Protein AF-A0A945QWE1-F1 (afdb_monomer_lite)

Foldseek 3Di:
DLVVLVVVLVLLFLAFPLQLQQAAQCPPDPDPALSGFEEEEEEAPLQVPQLVVQLVVRDDPRYHYDYDHQPDDPPDLVSLVSSLVVLLVSLLVVLVVPGQEYEYEDPCSLCSVHLVVNVVSQVVSCVVSVHHYHYLLVLLLLVCVLQVWAEEEEEDEADPVCVVVVQVSCVVSPYHYQYYHYQHDDSNCQLVRDQVSVLVSLVVSCVVRVVGQEYEYEDSRHDCSVNQPVSCVPNLHHYHYSSSSVRDWRWQDNDSDDDSKTKTDRPQDQQVLLQVQLVVLVQHWDKFCPVVVVSCVVSVHRMIIMDGDDPPDDSVNSVSSSVSSSVSSNVRD

Radius of gyration: 19.71 Å; chains: 1; bounding box: 55×47×46 Å

pLDDT: mean 75.75, std 16.79, range [28.91, 98.44]

Sequence (333 aa):
MYRALAETLLQGLLLCRLWANIPGEKQGSNIMYGHRARIGYTSPPSATEVFPYEFYKMVPDGVTLVVNTLPLVDRTGDEVDRAYDVSLNVAHAMARAGVDLFVFGGLPINASRGFGNAGEMAAETEREIGVPVITSLSAQQDAFAAVGAKKSNVIQPYDQTHIPRFEGYVRELGAEPAGCACVNATFIELGKVDEEQILALGRGLCEQYPDADTLYIPCPHFATAGVIEPIEKEFGITVITALQAIDGVRLVGTPAQRKGIVSFLVDAIHPHDLGTILDGEGVAIRAGHHCAQPVMAHYGVAATARASFSIYNTRDDVDRLVAAIRAAQEIFA

Structure (mmCIF, N/CA/C/O backbone):
data_AF-A0A945QWE1-F1
#
_entry.id   AF-A0A945QWE1-F1
#
loop_
_atom_site.group_PDB
_atom_site.id
_atom_site.type_symbol
_atom_site.label_atom_id
_atom_site.label_alt_id
_atom_site.label_comp_id
_atom_site.label_asym_id
_atom_site.label_entity_id
_atom_site.label_seq_id
_atom_site.pdbx_PDB_ins_code
_atom_site.Cartn_x
_atom_site.Cartn_y
_atom_site.Cartn_z
_atom_site.occupancy
_atom_site.B_iso_or_equiv
_atom_site.auth_seq_id
_atom_site.auth_comp_id
_atom_site.auth_asym_id
_atom_site.auth_atom_id
_atom_site.pdbx_PDB_model_num
ATOM 1 N N . MET A 1 1 ? -14.185 -12.635 16.029 1.00 28.91 1 MET A N 1
ATOM 2 C CA . MET A 1 1 ? -14.528 -13.641 15.001 1.00 28.91 1 MET A CA 1
ATOM 3 C C . MET A 1 1 ? -15.039 -12.982 13.719 1.00 28.91 1 MET A C 1
ATOM 5 O O . MET A 1 1 ? -14.313 -13.006 12.748 1.00 28.91 1 MET A O 1
ATOM 9 N N . TYR A 1 2 ? -16.180 -12.283 13.717 1.00 29.02 2 TYR A N 1
ATOM 10 C CA . TYR A 1 2 ? -16.690 -11.518 12.555 1.00 29.02 2 TYR A CA 1
ATOM 11 C C . TYR A 1 2 ? -15.765 -10.452 11.983 1.00 29.02 2 TYR A C 1
ATOM 13 O O . TYR A 1 2 ? -15.671 -10.282 10.773 1.00 29.02 2 TYR A O 1
ATOM 21 N N . ARG A 1 3 ? -15.128 -9.719 12.900 1.00 37.19 3 ARG A N 1
ATOM 22 C CA . ARG A 1 3 ? -14.143 -8.689 12.605 1.00 37.19 3 ARG A CA 1
ATOM 23 C C . ARG A 1 3 ? -12.927 -9.332 11.938 1.00 37.19 3 ARG A C 1
ATOM 25 O O . ARG A 1 3 ? -12.696 -9.058 10.779 1.00 37.19 3 ARG A O 1
ATOM 32 N N . ALA A 1 4 ? -12.358 -10.349 12.591 1.00 32.22 4 ALA A N 1
ATOM 33 C CA . ALA A 1 4 ? -11.260 -11.161 12.073 1.00 32.22 4 ALA A CA 1
ATOM 34 C C . ALA A 1 4 ? -11.532 -11.802 10.697 1.00 32.22 4 ALA A C 1
ATOM 36 O O . ALA A 1 4 ? -10.632 -11.832 9.877 1.00 32.22 4 ALA A O 1
ATOM 37 N N . LEU A 1 5 ? -12.748 -12.288 10.407 1.00 29.59 5 LEU A N 1
ATOM 38 C CA . LEU A 1 5 ? -13.090 -12.860 9.093 1.00 29.59 5 LEU A CA 1
ATOM 39 C C . LEU A 1 5 ? -13.247 -11.790 8.008 1.00 29.59 5 LEU A C 1
ATOM 41 O O . LEU A 1 5 ? -12.787 -11.989 6.892 1.00 29.59 5 LEU A O 1
ATOM 45 N N . ALA A 1 6 ? -13.846 -10.643 8.335 1.00 32.94 6 ALA A N 1
ATOM 46 C CA . ALA A 1 6 ? -13.905 -9.500 7.429 1.00 32.94 6 ALA A CA 1
ATOM 47 C C . ALA A 1 6 ? -12.530 -8.833 7.248 1.00 32.94 6 ALA A C 1
ATOM 49 O O . ALA A 1 6 ? -12.269 -8.332 6.169 1.00 32.94 6 ALA A O 1
ATOM 50 N N . GLU A 1 7 ? -11.666 -8.854 8.266 1.00 39.59 7 GLU A N 1
ATOM 51 C CA . GLU A 1 7 ? -10.274 -8.377 8.261 1.00 39.59 7 GLU A CA 1
ATOM 52 C C . GLU A 1 7 ? -9.364 -9.340 7.483 1.00 39.59 7 GLU A C 1
ATOM 54 O O . GLU A 1 7 ? -8.567 -8.889 6.675 1.00 39.59 7 GLU A O 1
ATOM 59 N N . THR A 1 8 ? -9.564 -10.658 7.607 1.00 35.12 8 THR A N 1
ATOM 60 C CA . THR A 1 8 ? -8.895 -11.686 6.782 1.00 35.12 8 THR A CA 1
ATOM 61 C C . THR A 1 8 ? -9.371 -11.602 5.333 1.00 35.12 8 THR A C 1
ATOM 63 O O . THR A 1 8 ? -8.573 -11.719 4.413 1.00 35.12 8 THR A O 1
ATOM 66 N N . LEU A 1 9 ? -10.663 -11.335 5.107 1.00 35.81 9 LEU A N 1
ATOM 67 C CA . LEU A 1 9 ? -11.176 -11.002 3.784 1.00 35.81 9 LEU A CA 1
ATOM 68 C C . LEU A 1 9 ? -10.663 -9.633 3.326 1.00 35.81 9 LEU A C 1
ATOM 70 O O . LEU A 1 9 ? -10.506 -9.450 2.144 1.00 35.81 9 LEU A O 1
ATOM 74 N N . LEU A 1 10 ? -10.384 -8.661 4.193 1.00 39.41 10 LEU A N 1
ATOM 75 C CA . LEU A 1 10 ? -9.773 -7.390 3.788 1.00 39.41 10 LEU A CA 1
ATOM 76 C C . LEU A 1 10 ? -8.328 -7.609 3.340 1.00 39.41 10 LEU A C 1
ATOM 78 O O . LEU A 1 10 ? -7.963 -7.101 2.293 1.00 39.41 10 LEU A O 1
ATOM 82 N N . GLN A 1 11 ? -7.565 -8.402 4.094 1.00 37.47 11 GLN A N 1
ATOM 83 C CA . GLN A 1 11 ? -6.209 -8.846 3.766 1.00 37.47 11 GLN A CA 1
ATOM 84 C C . GLN A 1 11 ? -6.165 -9.749 2.526 1.00 37.47 11 GLN A C 1
ATOM 86 O O . GLN A 1 11 ? -5.144 -9.770 1.864 1.00 37.47 11 GLN A O 1
ATOM 91 N N . GLY A 1 12 ? -7.238 -10.509 2.254 1.00 33.81 12 GLY A N 1
ATOM 92 C CA . GLY A 1 12 ? -7.395 -11.439 1.124 1.00 33.81 12 GLY A CA 1
ATOM 93 C C . GLY A 1 12 ? -8.070 -10.837 -0.121 1.00 33.81 12 GLY A C 1
ATOM 94 O O . GLY A 1 12 ? -7.826 -11.273 -1.246 1.00 33.81 12 GLY A O 1
ATOM 95 N N . LEU A 1 13 ? -8.917 -9.825 0.092 1.00 36.66 13 LEU A N 1
ATOM 96 C CA . LEU A 1 13 ? -9.248 -8.764 -0.856 1.00 36.66 13 LEU A CA 1
ATOM 97 C C . LEU A 1 13 ? -8.042 -7.826 -0.822 1.00 36.66 13 LEU A C 1
ATOM 99 O O . LEU A 1 13 ? -6.989 -8.393 -0.840 1.00 36.66 13 LEU A O 1
ATOM 103 N N . LEU A 1 14 ? -8.048 -6.492 -0.839 1.00 35.75 14 LEU A N 1
ATOM 104 C CA . LEU A 1 14 ? -6.824 -5.677 -1.064 1.00 35.75 14 LEU A CA 1
ATOM 105 C C . LEU A 1 14 ? -5.754 -6.345 -1.989 1.00 35.75 14 LEU A C 1
ATOM 107 O O . LEU A 1 14 ? -4.603 -6.085 -1.800 1.00 35.75 14 LEU A O 1
ATOM 111 N N . LEU A 1 15 ? -6.093 -7.219 -2.956 1.00 43.28 15 LEU A N 1
ATOM 112 C CA . LEU A 1 15 ? -5.195 -8.146 -3.683 1.00 43.28 15 LEU A CA 1
ATOM 113 C C . LEU A 1 15 ? -5.716 -8.386 -5.115 1.00 43.28 15 LEU A C 1
ATOM 115 O O . LEU A 1 15 ? -5.699 -9.505 -5.601 1.00 43.28 15 LEU A O 1
ATOM 119 N N . CYS A 1 16 ? -6.290 -7.416 -5.835 1.00 39.12 16 CYS A N 1
ATOM 120 C CA . CYS A 1 16 ? -6.919 -7.705 -7.150 1.00 39.12 16 CYS A CA 1
ATOM 121 C C . CYS A 1 16 ? -6.567 -6.835 -8.363 1.00 39.12 16 CYS A C 1
ATOM 123 O O . CYS A 1 16 ? -6.589 -7.369 -9.461 1.00 39.12 16 CYS A O 1
ATOM 125 N N . ARG A 1 17 ? -6.171 -5.570 -8.238 1.00 33.50 17 ARG A N 1
ATOM 126 C CA . ARG A 1 17 ? -5.725 -4.707 -9.341 1.00 33.50 17 ARG A CA 1
ATOM 127 C C . ARG A 1 17 ? -4.459 -5.250 -9.971 1.00 33.50 17 ARG A C 1
ATOM 129 O O . ARG A 1 17 ? -4.335 -5.249 -11.185 1.00 33.50 17 ARG A O 1
ATOM 136 N N . LEU A 1 18 ? -3.546 -5.760 -9.146 1.00 37.31 18 LEU A N 1
ATOM 137 C CA . LEU A 1 18 ? -2.320 -6.378 -9.644 1.00 37.31 18 LEU A CA 1
ATOM 138 C C . LEU A 1 18 ? -2.566 -7.764 -10.226 1.00 37.31 18 LEU A C 1
ATOM 140 O O . LEU A 1 18 ? -1.792 -8.202 -11.058 1.00 37.31 18 LEU A O 1
ATOM 144 N N . TRP A 1 19 ? -3.638 -8.438 -9.809 1.00 36.97 19 TRP A N 1
ATOM 145 C CA . TRP A 1 19 ? -3.857 -9.860 -10.071 1.00 36.97 19 TRP A CA 1
ATOM 146 C C . TRP A 1 19 ? -4.792 -10.124 -11.249 1.00 36.97 19 TRP A C 1
ATOM 148 O O . TRP A 1 19 ? -4.714 -11.194 -11.836 1.00 36.97 19 TRP A O 1
ATOM 158 N N . ALA A 1 20 ? -5.624 -9.151 -11.639 1.00 35.34 20 ALA A N 1
ATOM 159 C CA . ALA A 1 20 ? -6.475 -9.250 -12.827 1.00 35.34 20 ALA A CA 1
ATOM 160 C C . ALA A 1 20 ? -5.677 -9.275 -14.147 1.00 35.34 20 ALA A C 1
ATOM 162 O O . ALA A 1 20 ? -6.181 -9.764 -15.148 1.00 35.34 20 ALA A O 1
ATOM 163 N N . ASN A 1 21 ? -4.435 -8.774 -14.143 1.00 35.88 21 ASN A N 1
ATOM 164 C CA . ASN A 1 21 ? -3.571 -8.717 -15.327 1.00 35.88 21 ASN A CA 1
ATOM 165 C C . ASN A 1 21 ? -2.408 -9.726 -15.293 1.00 35.88 21 ASN A C 1
ATOM 167 O O . ASN A 1 21 ? -1.573 -9.730 -16.198 1.00 35.88 21 ASN A O 1
ATOM 171 N N . ILE A 1 22 ? -2.321 -10.558 -14.249 1.00 39.88 22 ILE A N 1
ATOM 172 C CA . ILE A 1 22 ? -1.321 -11.624 -14.167 1.00 39.88 22 ILE A CA 1
ATOM 173 C C . ILE A 1 22 ? -1.976 -12.881 -14.742 1.00 39.88 22 ILE A C 1
ATOM 175 O O . ILE A 1 22 ? -3.017 -13.288 -14.227 1.00 39.88 22 ILE A O 1
ATOM 179 N N . PRO A 1 23 ? -1.416 -13.498 -15.799 1.00 38.78 23 PRO A N 1
ATOM 180 C CA . PRO A 1 23 ? -1.966 -14.737 -16.330 1.00 38.78 23 PRO A CA 1
ATOM 181 C C . PRO A 1 23 ? -2.053 -15.758 -15.193 1.00 38.78 23 PRO A C 1
ATOM 183 O O . PRO A 1 23 ? -1.080 -15.931 -14.456 1.00 38.78 23 PRO A O 1
ATOM 186 N N . GLY A 1 24 ? -3.229 -16.379 -15.040 1.00 44.28 24 GLY A N 1
ATOM 187 C CA . GLY A 1 24 ? -3.508 -17.384 -14.013 1.00 44.28 24 GLY A CA 1
ATOM 188 C C . GLY A 1 24 ? -2.457 -18.497 -13.963 1.00 44.28 24 GLY A C 1
ATOM 189 O O . GLY A 1 24 ? -1.576 -18.584 -14.820 1.00 44.28 24 GLY A O 1
ATOM 190 N N . GLU A 1 25 ? -2.545 -19.335 -12.925 1.00 46.28 25 GLU A N 1
ATOM 191 C CA . GLU A 1 25 ? -1.576 -20.387 -12.586 1.00 46.28 25 GLU A CA 1
ATOM 192 C C . GLU A 1 25 ? -0.910 -20.989 -13.839 1.00 46.28 25 GLU A C 1
ATOM 194 O O . GLU A 1 25 ? -1.601 -21.496 -14.725 1.00 46.28 25 GLU A O 1
ATOM 199 N N . LYS A 1 26 ? 0.426 -20.883 -13.957 1.00 54.38 26 LYS A N 1
ATOM 200 C CA . LYS A 1 26 ? 1.171 -21.260 -15.178 1.00 54.38 26 LYS A CA 1
ATOM 201 C C . LYS A 1 26 ? 1.097 -22.783 -15.408 1.00 54.38 26 LYS A C 1
ATOM 203 O O . LYS A 1 26 ? 2.042 -23.514 -15.088 1.00 54.38 26 LYS A O 1
ATOM 208 N N . GLN A 1 27 ? -0.030 -23.270 -15.945 1.00 43.12 27 GLN A N 1
ATOM 209 C CA . GLN A 1 27 ? -0.341 -24.692 -16.119 1.00 43.12 27 GLN A CA 1
ATOM 210 C C . GLN A 1 27 ? 0.702 -25.386 -17.004 1.00 43.12 27 GLN A C 1
ATOM 212 O O . GLN A 1 27 ? 1.083 -24.898 -18.067 1.00 43.12 27 GLN A O 1
ATOM 217 N N . GLY A 1 28 ? 1.154 -26.563 -16.562 1.00 49.69 28 GLY A N 1
ATOM 218 C CA . GLY A 1 28 ? 2.069 -27.427 -17.316 1.00 49.69 28 GLY A CA 1
ATOM 219 C C . GLY A 1 28 ? 3.561 -27.129 -17.143 1.00 49.69 28 GLY A C 1
ATOM 220 O O . GLY A 1 28 ? 4.384 -27.756 -17.807 1.00 49.69 28 GLY A O 1
ATOM 221 N N . SER A 1 29 ? 3.937 -26.213 -16.249 1.00 51.16 29 SER A N 1
ATOM 222 C CA . SER A 1 29 ? 5.334 -25.847 -16.023 1.00 51.16 29 SER A CA 1
ATOM 223 C C . SER A 1 29 ? 5.839 -26.386 -14.677 1.00 51.16 29 SER A C 1
ATOM 225 O O . SER A 1 29 ? 5.203 -26.221 -13.643 1.00 51.16 29 SER A O 1
ATOM 227 N N . ASN A 1 30 ? 6.997 -27.054 -14.670 1.00 58.47 30 ASN A N 1
ATOM 228 C CA . ASN A 1 30 ? 7.672 -27.548 -13.458 1.00 58.47 30 ASN A CA 1
ATOM 229 C C . ASN A 1 30 ? 8.333 -26.375 -12.685 1.00 58.47 30 ASN A C 1
ATOM 231 O O . ASN A 1 30 ? 9.506 -26.441 -12.311 1.00 58.47 30 ASN A O 1
ATOM 235 N N . ILE A 1 31 ? 7.631 -25.240 -12.570 1.00 62.81 31 ILE A N 1
ATOM 236 C CA . ILE A 1 31 ? 8.132 -23.974 -12.026 1.00 62.81 31 ILE A CA 1
ATOM 237 C C . ILE A 1 31 ? 7.936 -23.979 -10.511 1.00 62.81 31 ILE A C 1
ATOM 239 O O . ILE A 1 31 ? 6.824 -23.875 -10.009 1.00 62.81 31 ILE A O 1
ATOM 243 N N . MET A 1 32 ? 9.048 -24.073 -9.783 1.00 66.56 32 MET A N 1
ATOM 244 C CA . MET A 1 32 ? 9.060 -24.093 -8.317 1.00 66.56 32 MET A CA 1
ATOM 245 C C . MET A 1 32 ? 8.725 -22.725 -7.688 1.00 66.56 32 MET A C 1
ATOM 247 O O . MET A 1 32 ? 8.087 -22.679 -6.643 1.00 66.56 32 MET A O 1
ATOM 251 N N . TYR A 1 33 ? 9.123 -21.612 -8.319 1.00 78.12 33 TYR A N 1
ATOM 252 C CA . TYR A 1 33 ? 8.955 -20.251 -7.785 1.00 78.12 33 TYR A CA 1
ATOM 253 C C . TYR A 1 33 ? 8.269 -19.330 -8.793 1.00 78.12 33 TYR A C 1
ATOM 255 O O . TYR A 1 33 ? 8.643 -19.306 -9.968 1.00 78.12 33 TYR A O 1
ATOM 263 N N . GLY A 1 34 ? 7.308 -18.531 -8.331 1.00 67.12 34 GLY A N 1
ATOM 264 C CA . GLY A 1 34 ? 6.561 -17.602 -9.179 1.00 67.12 34 GLY A CA 1
ATOM 265 C C . GLY A 1 34 ? 5.551 -18.299 -10.092 1.00 67.12 34 GLY A C 1
ATOM 266 O O . GLY A 1 34 ? 5.282 -17.803 -11.184 1.00 67.12 34 GLY A O 1
ATOM 267 N N . HIS A 1 35 ? 5.043 -19.467 -9.678 1.00 68.19 35 HIS A N 1
ATOM 268 C CA . HIS A 1 35 ? 4.036 -20.224 -10.430 1.00 68.19 35 HIS A CA 1
ATOM 269 C C . HIS A 1 35 ? 2.685 -19.494 -10.502 1.00 68.19 35 HIS A C 1
ATOM 271 O O . HIS A 1 35 ? 1.918 -19.730 -11.435 1.00 68.19 35 HIS A O 1
ATOM 277 N N . ARG A 1 36 ? 2.429 -18.588 -9.546 1.00 58.78 36 ARG A N 1
ATOM 278 C CA . ARG A 1 36 ? 1.269 -17.693 -9.518 1.00 58.78 36 ARG A CA 1
ATOM 279 C C . ARG A 1 36 ? 1.604 -16.305 -10.062 1.00 58.78 36 ARG A C 1
ATOM 281 O O . ARG A 1 36 ? 0.841 -15.777 -10.852 1.00 58.78 36 ARG A O 1
ATOM 288 N N . ALA A 1 37 ? 2.723 -15.713 -9.641 1.00 69.25 37 ALA A N 1
ATOM 289 C CA . ALA A 1 37 ? 3.144 -14.394 -10.113 1.00 69.25 37 ALA A CA 1
ATOM 290 C C . ALA A 1 37 ? 4.625 -14.118 -9.856 1.00 69.25 37 ALA A C 1
ATOM 292 O O . ALA A 1 37 ? 5.184 -14.536 -8.839 1.00 69.25 37 ALA A O 1
ATOM 293 N N . ARG A 1 38 ? 5.248 -13.336 -10.733 1.00 82.00 38 ARG A N 1
ATOM 294 C CA . ARG A 1 38 ? 6.596 -12.783 -10.585 1.00 82.00 38 ARG A CA 1
ATOM 295 C C . ARG A 1 38 ? 6.506 -11.263 -10.567 1.00 82.00 38 ARG A C 1
ATOM 297 O O . ARG A 1 38 ? 6.231 -10.651 -11.590 1.00 82.00 38 ARG A O 1
ATOM 304 N N . ILE A 1 39 ? 6.749 -10.657 -9.415 1.00 82.50 39 ILE A N 1
ATOM 305 C CA . ILE A 1 39 ? 6.628 -9.216 -9.198 1.00 82.50 39 ILE A CA 1
ATOM 306 C C . ILE A 1 39 ? 8.009 -8.575 -9.294 1.00 82.50 39 ILE A C 1
ATOM 308 O O . ILE A 1 39 ? 8.884 -8.861 -8.479 1.00 82.50 39 ILE A O 1
ATOM 312 N N . GLY A 1 40 ? 8.220 -7.722 -10.290 1.00 89.12 40 GLY A N 1
ATOM 313 C CA . GLY A 1 40 ? 9.411 -6.891 -10.406 1.00 89.12 40 GLY A CA 1
ATOM 314 C C . GLY A 1 40 ? 9.313 -5.667 -9.504 1.00 89.12 40 GLY A C 1
ATOM 315 O O . GLY A 1 40 ? 8.297 -4.980 -9.522 1.00 89.12 40 GLY A O 1
ATOM 316 N N . TYR A 1 41 ? 10.353 -5.376 -8.724 1.00 88.75 41 TYR A N 1
ATOM 317 C CA . TYR A 1 41 ? 10.372 -4.219 -7.825 1.00 88.75 41 TYR A CA 1
ATOM 318 C C . TYR A 1 41 ? 11.750 -3.554 -7.799 1.00 88.75 41 TYR A C 1
ATOM 320 O O . TYR A 1 41 ? 12.776 -4.222 -7.625 1.00 88.75 41 TYR A O 1
ATOM 328 N N . THR A 1 42 ? 11.792 -2.229 -7.931 1.00 90.19 42 THR A N 1
ATOM 329 C CA . THR A 1 42 ? 13.016 -1.448 -7.702 1.00 90.19 42 THR A CA 1
ATOM 330 C C . THR A 1 42 ? 13.062 -0.899 -6.285 1.00 90.19 42 THR A C 1
ATOM 332 O O . THR A 1 42 ? 12.113 -0.292 -5.804 1.00 90.19 42 THR A O 1
ATOM 335 N N . SER A 1 43 ? 14.186 -1.094 -5.599 1.00 85.69 43 SER A N 1
ATOM 336 C CA . SER A 1 43 ? 14.354 -0.701 -4.196 1.00 85.69 43 SER A CA 1
ATOM 337 C C . SER A 1 43 ? 15.743 -0.117 -3.957 1.00 85.69 43 SER A C 1
ATOM 339 O O . SER A 1 43 ? 16.687 -0.545 -4.603 1.00 85.69 43 SER A O 1
ATOM 341 N N . PRO A 1 44 ? 15.960 0.826 -3.037 1.00 81.75 44 PRO A N 1
ATOM 342 C CA . PRO A 1 44 ? 17.313 1.147 -2.587 1.00 81.75 44 PRO A CA 1
ATOM 343 C C . PRO A 1 44 ? 17.929 0.004 -1.737 1.00 81.75 44 PRO A C 1
ATOM 345 O O . PRO A 1 44 ? 17.201 -0.763 -1.103 1.00 81.75 44 PRO A O 1
ATOM 348 N N . PRO A 1 45 ? 19.268 -0.132 -1.667 1.00 77.62 45 PRO A N 1
ATOM 349 C CA . PRO A 1 45 ? 19.942 -1.182 -0.904 1.00 77.62 45 PRO A CA 1
ATOM 350 C C . PRO A 1 45 ? 19.534 -1.230 0.568 1.00 77.62 45 PRO A C 1
ATOM 352 O O . PRO A 1 45 ? 19.248 -2.306 1.082 1.00 77.62 45 PRO A O 1
ATOM 355 N N . SER A 1 46 ? 19.422 -0.067 1.217 1.00 68.75 46 SER A N 1
ATOM 356 C CA . SER A 1 46 ? 19.034 0.061 2.632 1.00 68.75 46 SER A CA 1
ATOM 357 C C . SER A 1 46 ? 17.617 -0.428 2.945 1.00 68.75 46 SER A C 1
ATOM 359 O O . SER A 1 46 ? 17.269 -0.620 4.103 1.00 68.75 46 SER A O 1
ATOM 361 N N . ALA A 1 47 ? 16.799 -0.628 1.916 1.00 65.31 47 ALA A N 1
ATOM 362 C CA . ALA A 1 47 ? 15.428 -1.108 2.005 1.00 65.31 47 ALA A CA 1
ATOM 363 C C . ALA A 1 47 ? 15.253 -2.570 1.607 1.00 65.31 47 ALA A C 1
ATOM 365 O O . ALA A 1 47 ? 14.208 -3.173 1.851 1.00 65.31 47 ALA A O 1
ATOM 366 N N . THR A 1 48 ? 16.245 -3.113 0.905 1.00 73.81 48 THR A N 1
ATOM 367 C CA . THR A 1 48 ? 16.113 -4.386 0.199 1.00 73.81 48 THR A CA 1
ATOM 368 C C . THR A 1 48 ? 16.073 -5.567 1.155 1.00 73.81 48 THR A C 1
ATOM 370 O O . THR A 1 48 ? 15.565 -6.612 0.777 1.00 73.81 48 THR A O 1
ATOM 373 N N . GLU A 1 49 ? 16.566 -5.429 2.385 1.00 76.50 49 GLU A N 1
ATOM 374 C CA . GLU A 1 49 ? 16.476 -6.511 3.363 1.00 76.50 49 GLU A CA 1
ATOM 375 C C . GLU A 1 49 ? 15.066 -6.643 3.949 1.00 76.50 49 GLU A C 1
ATOM 377 O O . GLU A 1 49 ? 14.524 -7.739 3.929 1.00 76.50 49 GLU A O 1
ATOM 382 N N . VAL A 1 50 ? 14.430 -5.552 4.392 1.00 80.31 50 VAL A N 1
ATOM 383 C CA . VAL A 1 50 ? 13.117 -5.611 5.062 1.00 80.31 50 VAL A CA 1
ATOM 384 C C . VAL A 1 50 ? 11.983 -5.901 4.086 1.00 80.31 50 VAL A C 1
ATOM 386 O O . VAL A 1 50 ? 11.120 -6.729 4.379 1.00 80.31 50 VAL A O 1
ATOM 389 N N . PHE A 1 51 ? 11.994 -5.246 2.920 1.00 80.25 51 PHE A N 1
ATOM 390 C CA . PHE A 1 51 ? 10.883 -5.312 1.971 1.00 80.25 51 PHE A CA 1
ATOM 391 C C . PHE A 1 51 ? 10.508 -6.758 1.591 1.00 80.25 51 PHE A C 1
ATOM 393 O O . PHE A 1 51 ? 9.336 -7.098 1.725 1.00 80.25 51 PHE A O 1
ATOM 400 N N . PRO A 1 52 ? 11.441 -7.647 1.183 1.00 83.00 52 PRO A N 1
ATOM 401 C CA . PRO A 1 52 ? 11.106 -9.029 0.852 1.00 83.00 52 PRO A CA 1
ATOM 402 C C . PRO A 1 52 ? 10.523 -9.814 2.030 1.00 83.00 52 PRO A C 1
ATOM 404 O O . PRO A 1 52 ? 9.560 -10.549 1.832 1.00 83.00 52 PRO A O 1
ATOM 407 N N . TYR A 1 53 ? 11.067 -9.665 3.245 1.00 83.69 53 TYR A N 1
ATOM 408 C CA . TYR A 1 53 ? 10.541 -10.385 4.413 1.00 83.69 53 TYR A CA 1
ATOM 409 C C . TYR A 1 53 ? 9.109 -9.971 4.724 1.00 83.69 53 TYR A C 1
ATOM 411 O O . TYR A 1 53 ? 8.265 -10.831 4.955 1.00 83.69 53 TYR A O 1
ATOM 419 N N . GLU A 1 54 ? 8.828 -8.671 4.713 1.00 76.94 54 GLU A N 1
ATOM 420 C CA . GLU A 1 54 ? 7.480 -8.163 4.948 1.00 76.94 54 GLU A CA 1
ATOM 421 C C . GLU A 1 54 ? 6.527 -8.549 3.815 1.00 76.94 54 GLU A C 1
ATOM 423 O O . GLU A 1 54 ? 5.429 -9.027 4.081 1.00 76.94 54 GLU A O 1
ATOM 428 N N . PHE A 1 55 ? 6.965 -8.422 2.560 1.00 75.00 55 PHE A N 1
ATOM 429 C CA . PHE A 1 55 ? 6.203 -8.824 1.378 1.00 75.00 55 PHE A CA 1
ATOM 430 C C . PHE A 1 55 ? 5.716 -10.272 1.501 1.00 75.00 55 PHE A C 1
ATOM 432 O O . PHE A 1 55 ? 4.517 -10.520 1.406 1.00 75.00 55 PHE A O 1
ATOM 439 N N . TYR A 1 56 ? 6.603 -11.220 1.821 1.00 74.31 56 TYR A N 1
ATOM 440 C CA . TYR A 1 56 ? 6.236 -12.635 1.967 1.00 74.31 56 TYR A CA 1
ATOM 441 C C . TYR A 1 56 ? 5.384 -12.958 3.204 1.00 74.31 56 TYR A C 1
ATOM 443 O O . TYR A 1 56 ? 4.818 -14.048 3.263 1.00 74.31 56 TYR A O 1
ATOM 451 N N . LYS A 1 57 ? 5.241 -12.043 4.174 1.00 70.06 57 LYS A N 1
ATOM 452 C CA . LYS A 1 57 ? 4.238 -12.188 5.248 1.00 70.06 57 LYS A CA 1
ATOM 453 C C . LYS A 1 57 ? 2.817 -11.899 4.757 1.00 70.06 57 LYS A C 1
ATOM 455 O O . LYS A 1 57 ? 1.869 -12.349 5.394 1.00 70.06 57 LYS A O 1
ATOM 460 N N . MET A 1 58 ? 2.673 -11.123 3.682 1.00 63.25 58 MET A N 1
ATOM 461 C CA . MET A 1 58 ? 1.385 -10.601 3.213 1.00 63.25 58 MET A CA 1
ATOM 462 C C . MET A 1 58 ? 0.927 -11.247 1.906 1.00 63.25 58 MET A C 1
ATOM 464 O O . MET A 1 58 ? -0.269 -11.464 1.729 1.00 63.25 58 MET A O 1
ATOM 468 N N . VAL A 1 59 ? 1.850 -11.587 1.001 1.00 60.66 59 VAL A N 1
ATOM 469 C CA . VAL A 1 59 ? 1.460 -12.122 -0.307 1.00 60.66 59 VAL A CA 1
ATOM 470 C C . VAL A 1 59 ? 1.067 -13.603 -0.262 1.00 60.66 59 VAL A C 1
ATOM 472 O O . VAL A 1 59 ? 1.605 -14.372 0.538 1.00 60.66 59 VAL A O 1
ATOM 475 N N . PRO A 1 60 ? 0.162 -14.044 -1.155 1.00 53.41 60 PRO A N 1
ATOM 476 C CA . PRO A 1 60 ? -0.194 -15.449 -1.291 1.00 53.41 60 PRO A CA 1
ATOM 477 C C . PRO A 1 60 ? 0.996 -16.338 -1.677 1.00 53.41 60 PRO A C 1
ATOM 479 O O . PRO A 1 60 ? 1.974 -15.886 -2.271 1.00 53.41 60 PRO A O 1
ATOM 482 N N . ASP A 1 61 ? 0.858 -17.644 -1.442 1.00 60.41 61 ASP A N 1
ATOM 483 C CA . ASP A 1 61 ? 1.815 -18.634 -1.944 1.00 60.41 61 ASP A CA 1
ATOM 484 C C . ASP A 1 61 ? 1.962 -18.576 -3.480 1.00 60.41 61 ASP A C 1
ATOM 486 O O . ASP A 1 61 ? 1.050 -18.154 -4.200 1.00 60.41 61 ASP A O 1
ATOM 490 N N . GLY A 1 62 ? 3.122 -18.976 -3.995 1.00 59.53 62 GLY A N 1
ATOM 491 C CA . GLY A 1 62 ? 3.410 -18.994 -5.433 1.00 59.53 62 GLY A CA 1
ATOM 492 C C . GLY A 1 62 ? 3.720 -17.650 -6.075 1.00 59.53 62 GLY A C 1
ATOM 493 O O . GLY A 1 62 ? 4.011 -17.593 -7.273 1.00 59.53 62 GLY A O 1
ATOM 494 N N . VAL A 1 63 ? 3.696 -16.584 -5.288 1.00 69.31 63 VAL A N 1
ATOM 495 C CA . VAL A 1 63 ? 4.116 -15.241 -5.673 1.00 69.31 63 VAL A CA 1
ATOM 496 C C . VAL A 1 63 ? 5.598 -15.113 -5.377 1.00 69.31 63 VAL A C 1
ATOM 498 O O . VAL A 1 63 ? 6.085 -15.574 -4.348 1.00 69.31 63 VAL A O 1
ATOM 501 N N . THR A 1 64 ? 6.362 -14.527 -6.285 1.00 80.62 64 THR A N 1
ATOM 502 C CA . THR A 1 64 ? 7.800 -14.345 -6.100 1.00 80.62 64 THR A CA 1
ATOM 503 C C . THR A 1 64 ? 8.201 -12.941 -6.472 1.00 80.62 64 THR A C 1
ATOM 505 O O . THR A 1 64 ? 7.758 -12.393 -7.476 1.00 80.62 64 THR A O 1
ATOM 508 N N . LEU A 1 65 ? 9.077 -12.377 -5.658 1.00 84.25 65 LEU A N 1
ATOM 509 C CA . LEU A 1 65 ? 9.623 -11.053 -5.846 1.00 84.25 65 LEU A CA 1
ATOM 510 C C . LEU A 1 65 ? 10.954 -11.118 -6.608 1.00 84.25 65 LEU A C 1
ATOM 512 O O . LEU A 1 65 ? 11.849 -11.890 -6.260 1.00 84.25 65 LEU A O 1
ATOM 516 N N . VAL A 1 66 ? 11.097 -10.278 -7.628 1.00 90.00 66 VAL A N 1
ATOM 517 C CA . VAL A 1 66 ? 12.326 -10.041 -8.389 1.00 90.00 66 VAL A CA 1
ATOM 518 C C . VAL A 1 66 ? 12.767 -8.612 -8.083 1.00 90.00 66 VAL A C 1
ATOM 520 O O . VAL A 1 66 ? 12.193 -7.655 -8.596 1.00 90.00 66 VAL A O 1
ATOM 523 N N . VAL A 1 67 ? 13.763 -8.455 -7.210 1.00 90.12 67 VAL A N 1
ATOM 524 C CA . VAL A 1 67 ? 14.218 -7.132 -6.754 1.00 90.12 67 VAL A CA 1
ATOM 525 C C . VAL A 1 67 ? 15.473 -6.704 -7.496 1.00 90.12 67 VAL A C 1
ATOM 527 O O . VAL A 1 67 ? 16.419 -7.479 -7.622 1.00 90.12 67 VAL A O 1
ATOM 530 N N . ASN A 1 68 ? 15.514 -5.442 -7.914 1.00 91.81 68 ASN A N 1
ATOM 531 C CA . ASN A 1 68 ? 16.748 -4.775 -8.309 1.00 91.81 68 ASN A CA 1
ATOM 532 C C . ASN A 1 68 ? 17.032 -3.607 -7.369 1.00 91.81 68 ASN A C 1
ATOM 534 O O . ASN A 1 68 ? 16.143 -2.800 -7.082 1.00 91.81 68 ASN A O 1
ATOM 538 N N . THR A 1 69 ? 18.291 -3.482 -6.953 1.00 89.44 69 THR A N 1
ATOM 539 C CA . THR A 1 69 ? 18.711 -2.387 -6.088 1.00 89.44 69 THR A CA 1
ATOM 540 C C . THR A 1 69 ? 19.127 -1.145 -6.880 1.00 89.44 69 THR A C 1
ATOM 542 O O . THR A 1 69 ? 19.808 -1.231 -7.901 1.00 89.44 69 THR A O 1
ATOM 545 N N . LEU A 1 70 ? 18.701 0.033 -6.428 1.00 86.88 70 LEU A N 1
ATOM 546 C CA . LEU A 1 70 ? 19.038 1.327 -7.026 1.00 86.88 70 LEU A CA 1
ATOM 547 C C . LEU A 1 70 ? 20.191 1.975 -6.253 1.00 86.88 70 LEU A C 1
ATOM 549 O O . LEU A 1 70 ? 20.133 1.986 -5.029 1.00 86.88 70 LEU A O 1
ATOM 553 N N . PRO A 1 71 ? 21.213 2.555 -6.904 1.00 81.56 71 PRO A N 1
ATOM 554 C CA . PRO A 1 71 ? 22.379 3.133 -6.230 1.00 81.56 71 PRO A CA 1
ATOM 555 C C . PRO A 1 71 ? 22.042 4.478 -5.560 1.00 81.56 71 PRO A C 1
ATOM 557 O O . PRO A 1 71 ? 22.478 5.538 -6.000 1.00 81.56 71 PRO A O 1
ATOM 560 N N . LEU A 1 72 ? 21.228 4.415 -4.512 1.00 79.25 72 LEU A N 1
ATOM 561 C CA . LEU A 1 72 ? 20.731 5.531 -3.723 1.00 79.25 72 LEU A CA 1
ATOM 562 C C . LEU A 1 72 ? 21.173 5.306 -2.278 1.00 79.25 72 LEU A C 1
ATOM 564 O O . LEU A 1 72 ? 20.772 4.313 -1.665 1.00 79.25 72 LEU A O 1
ATOM 568 N N . VAL A 1 73 ? 22.003 6.204 -1.750 1.00 74.00 73 VAL A N 1
ATOM 569 C CA . VAL A 1 73 ? 22.572 6.091 -0.397 1.00 74.00 73 VAL A CA 1
ATOM 570 C C . VAL A 1 73 ? 22.341 7.388 0.364 1.00 74.00 73 VAL A C 1
ATOM 572 O O . VAL A 1 73 ? 21.675 7.377 1.399 1.00 74.00 73 VAL A O 1
ATOM 575 N N . ASP A 1 74 ? 22.792 8.506 -0.200 1.00 71.81 74 ASP A N 1
ATOM 576 C CA . ASP A 1 74 ? 22.736 9.820 0.444 1.00 71.81 74 ASP A CA 1
ATOM 577 C C . ASP A 1 74 ? 21.490 10.619 0.038 1.00 71.81 74 ASP A C 1
ATOM 579 O O . ASP A 1 74 ? 21.143 11.612 0.680 1.00 71.81 74 ASP A O 1
ATOM 583 N N . ARG A 1 75 ? 20.771 10.171 -1.003 1.00 73.31 75 ARG A N 1
ATOM 584 C CA . ARG A 1 75 ? 19.507 10.770 -1.480 1.00 73.31 75 ARG A CA 1
ATOM 585 C C . ARG A 1 75 ? 19.642 12.236 -1.892 1.00 73.31 75 ARG A C 1
ATOM 587 O O . ARG A 1 75 ? 18.710 13.026 -1.727 1.00 73.31 75 ARG A O 1
ATOM 594 N N . THR A 1 76 ? 20.787 12.585 -2.471 1.00 76.62 76 THR A N 1
ATOM 595 C CA . THR A 1 76 ? 20.965 13.858 -3.178 1.00 76.62 76 THR A CA 1
ATOM 596 C C . THR A 1 76 ? 20.039 13.924 -4.400 1.00 76.62 76 THR A C 1
ATOM 598 O O . THR A 1 76 ? 19.602 12.887 -4.902 1.00 76.62 76 THR A O 1
ATOM 601 N N . GLY A 1 77 ? 19.727 15.131 -4.893 1.00 75.75 77 GLY A N 1
ATOM 602 C CA . GLY A 1 77 ? 18.892 15.298 -6.095 1.00 75.75 77 GLY A CA 1
ATOM 603 C C . GLY A 1 77 ? 19.424 14.489 -7.284 1.00 75.75 77 GLY A C 1
ATOM 604 O O . GLY A 1 77 ? 18.692 13.695 -7.865 1.00 75.75 77 GLY A O 1
ATOM 605 N N . ASP A 1 78 ? 20.733 14.578 -7.529 1.00 81.38 78 ASP A N 1
ATOM 606 C CA . ASP A 1 78 ? 21.419 13.845 -8.597 1.00 81.38 78 ASP A CA 1
ATOM 607 C C . ASP A 1 78 ? 21.340 12.317 -8.437 1.00 81.38 78 ASP A C 1
ATOM 609 O O . ASP A 1 78 ? 21.229 11.590 -9.426 1.00 81.38 78 ASP A O 1
ATOM 613 N N . GLU A 1 79 ? 21.420 11.795 -7.205 1.00 79.69 79 GLU A N 1
ATOM 614 C CA . GLU A 1 79 ? 21.231 10.359 -6.964 1.00 79.69 79 GLU A CA 1
ATOM 615 C C . GLU A 1 79 ? 19.795 9.922 -7.241 1.00 79.69 79 GLU A C 1
ATOM 617 O O . GLU A 1 79 ? 19.587 8.854 -7.816 1.00 79.69 79 GLU A O 1
ATOM 622 N N . VAL A 1 80 ? 18.810 10.731 -6.846 1.00 80.69 80 VAL A N 1
ATOM 623 C CA . VAL A 1 80 ? 17.391 10.437 -7.071 1.00 80.69 80 VAL A CA 1
ATOM 624 C C . VAL A 1 80 ? 17.070 10.438 -8.566 1.00 80.69 80 VAL A C 1
ATOM 626 O O . VAL A 1 80 ? 16.419 9.507 -9.039 1.00 80.69 80 VAL A O 1
ATOM 629 N N . ASP A 1 81 ? 17.576 11.411 -9.323 1.00 80.19 81 ASP A N 1
ATOM 630 C CA . ASP A 1 81 ? 17.379 11.478 -10.774 1.00 80.19 81 ASP A CA 1
ATOM 631 C C . ASP A 1 81 ? 18.056 10.311 -11.500 1.00 80.19 81 ASP A C 1
ATOM 633 O O . ASP A 1 81 ? 17.453 9.675 -12.363 1.00 80.19 81 ASP A O 1
ATOM 637 N N . ARG A 1 82 ? 19.275 9.939 -11.094 1.00 83.88 82 ARG A N 1
ATOM 638 C CA . ARG A 1 82 ? 19.943 8.750 -11.641 1.00 83.88 82 ARG A CA 1
ATOM 639 C C . ARG A 1 82 ? 19.186 7.467 -11.300 1.00 83.88 82 ARG A C 1
ATOM 641 O O . ARG A 1 82 ? 19.083 6.575 -12.138 1.00 83.88 82 ARG A O 1
ATOM 648 N N . ALA A 1 83 ? 18.667 7.351 -10.078 1.00 85.50 83 ALA A N 1
ATOM 649 C CA . ALA A 1 83 ? 17.878 6.200 -9.647 1.00 85.50 83 ALA A CA 1
ATOM 650 C C . ALA A 1 83 ? 16.563 6.076 -10.435 1.00 85.50 83 ALA A C 1
ATOM 652 O O . ALA A 1 83 ? 16.140 4.955 -10.729 1.00 85.50 83 ALA A O 1
ATOM 653 N N . TYR A 1 84 ? 15.952 7.200 -10.819 1.00 84.25 84 TYR A N 1
ATOM 654 C CA . TYR A 1 84 ? 14.799 7.239 -11.720 1.00 84.25 84 TYR A CA 1
ATOM 655 C C . TYR A 1 84 ? 15.146 6.621 -13.083 1.00 84.25 84 TYR A C 1
ATOM 657 O O . TYR A 1 84 ? 14.516 5.648 -13.498 1.00 84.25 84 TYR A O 1
ATOM 665 N N . ASP A 1 85 ? 16.213 7.093 -13.733 1.00 86.38 85 ASP A N 1
ATOM 666 C CA . ASP A 1 85 ? 16.619 6.597 -15.057 1.00 86.38 85 ASP A CA 1
ATOM 667 C C . ASP A 1 85 ? 17.066 5.120 -15.018 1.00 86.38 85 ASP A C 1
ATOM 669 O O . ASP A 1 85 ? 16.781 4.334 -15.928 1.00 86.38 85 ASP A O 1
ATOM 673 N N . VAL A 1 86 ? 17.742 4.695 -13.944 1.00 89.31 86 VAL A N 1
ATOM 674 C CA . VAL A 1 86 ? 18.080 3.277 -13.724 1.00 89.31 86 VAL A CA 1
ATOM 675 C C . VAL A 1 86 ? 16.811 2.437 -13.581 1.00 89.31 86 VAL A C 1
ATOM 677 O O . VAL A 1 86 ? 16.743 1.351 -14.153 1.00 89.31 86 VAL A O 1
ATOM 680 N N . SER A 1 87 ? 15.796 2.930 -12.867 1.00 89.25 87 SER A N 1
ATOM 681 C CA . SER A 1 87 ? 14.546 2.190 -12.660 1.00 89.25 87 SER A CA 1
ATOM 682 C C . SER A 1 87 ? 13.811 1.907 -13.968 1.00 89.25 87 SER A C 1
ATOM 684 O O . SER A 1 87 ? 13.304 0.800 -14.136 1.00 89.25 87 SER A O 1
ATOM 686 N N . LEU A 1 88 ? 13.801 2.860 -14.907 1.00 89.19 88 LEU A N 1
ATOM 687 C CA . LEU A 1 88 ? 13.215 2.663 -16.239 1.00 89.19 88 LEU A CA 1
ATOM 688 C C . LEU A 1 88 ? 13.903 1.506 -16.976 1.00 89.19 88 LEU A C 1
ATOM 690 O O . LEU A 1 88 ? 13.255 0.561 -17.418 1.00 89.19 88 LEU A O 1
ATOM 694 N N . ASN A 1 89 ? 15.238 1.514 -17.026 1.00 91.56 89 ASN A N 1
ATOM 695 C CA . ASN A 1 89 ? 16.012 0.447 -17.671 1.00 91.56 89 ASN A CA 1
ATOM 696 C C . ASN A 1 89 ? 15.768 -0.928 -17.030 1.00 91.56 89 ASN A C 1
ATOM 698 O O . ASN A 1 89 ? 15.685 -1.948 -17.722 1.00 91.56 89 ASN A O 1
ATOM 702 N N . VAL A 1 90 ? 15.634 -0.957 -15.705 1.00 94.25 90 VAL A N 1
ATOM 703 C CA . VAL A 1 90 ? 15.319 -2.174 -14.955 1.00 94.25 90 VAL A CA 1
ATOM 704 C C . VAL A 1 90 ? 13.930 -2.699 -15.310 1.00 94.25 90 VAL A C 1
ATOM 706 O O . VAL A 1 90 ? 13.790 -3.912 -15.450 1.00 94.25 90 VAL A O 1
ATOM 709 N N . ALA A 1 91 ? 12.935 -1.830 -15.512 1.00 93.12 91 ALA A N 1
ATOM 710 C CA . ALA A 1 91 ? 11.594 -2.238 -15.929 1.00 93.12 91 ALA A CA 1
ATOM 711 C C . ALA A 1 91 ? 11.638 -3.057 -17.230 1.00 93.12 91 ALA A C 1
ATOM 713 O O . ALA A 1 91 ? 11.126 -4.178 -17.277 1.00 93.12 91 ALA A O 1
ATOM 714 N N . HIS A 1 92 ? 12.357 -2.572 -18.251 1.00 93.75 92 HIS A N 1
ATOM 715 C CA . HIS A 1 92 ? 12.555 -3.317 -19.502 1.00 93.75 92 HIS A CA 1
ATOM 716 C C . HIS A 1 92 ? 13.284 -4.649 -19.285 1.00 93.75 92 HIS A C 1
ATOM 718 O O . HIS A 1 92 ? 12.922 -5.666 -19.884 1.00 93.75 92 HIS A O 1
ATOM 724 N N . ALA A 1 93 ? 14.330 -4.660 -18.453 1.00 95.00 93 ALA A N 1
ATOM 725 C CA . ALA A 1 93 ? 15.101 -5.869 -18.176 1.00 95.00 93 ALA A CA 1
ATOM 726 C C . ALA A 1 93 ? 14.259 -6.929 -17.449 1.00 95.00 93 ALA A C 1
ATOM 728 O O . ALA A 1 93 ? 14.303 -8.105 -17.809 1.00 95.00 93 ALA A O 1
ATOM 729 N N . MET A 1 94 ? 13.458 -6.516 -16.466 1.00 94.31 94 MET A N 1
ATOM 730 C CA . MET A 1 94 ? 12.578 -7.400 -15.706 1.00 94.31 94 MET A CA 1
ATOM 731 C C . MET A 1 94 ? 11.422 -7.929 -16.550 1.00 94.31 94 MET A C 1
ATOM 733 O O . MET A 1 94 ? 11.131 -9.122 -16.469 1.00 94.31 94 MET A O 1
ATOM 737 N N . ALA A 1 95 ? 10.818 -7.102 -17.408 1.00 91.00 95 ALA A N 1
ATOM 738 C CA . ALA A 1 95 ? 9.801 -7.562 -18.356 1.00 91.00 95 ALA A CA 1
ATOM 739 C C . ALA A 1 95 ? 10.348 -8.672 -19.263 1.00 91.00 95 ALA A C 1
ATOM 741 O O . ALA A 1 95 ? 9.746 -9.736 -19.391 1.00 91.00 95 ALA A O 1
ATOM 742 N N . ARG A 1 96 ? 11.563 -8.495 -19.803 1.00 92.56 96 ARG A N 1
ATOM 743 C CA . ARG A 1 96 ? 12.255 -9.545 -20.576 1.00 92.56 96 ARG A CA 1
ATOM 744 C C . ARG A 1 96 ? 12.604 -10.780 -19.741 1.00 92.56 96 ARG A C 1
ATOM 746 O O . ARG A 1 96 ? 12.672 -11.876 -20.288 1.00 92.56 96 ARG A O 1
ATOM 753 N N . ALA A 1 97 ? 12.819 -10.615 -18.437 1.00 91.50 97 ALA A N 1
ATOM 754 C CA . ALA A 1 97 ? 13.027 -11.707 -17.486 1.00 91.50 97 ALA A CA 1
ATOM 755 C C . ALA A 1 97 ? 11.716 -12.385 -17.026 1.00 91.50 97 ALA A C 1
ATOM 757 O O . ALA A 1 97 ? 11.751 -13.267 -16.158 1.00 91.50 97 ALA A O 1
ATOM 758 N N . GLY A 1 98 ? 10.573 -11.986 -17.594 1.00 86.12 98 GLY A N 1
ATOM 759 C CA . GLY A 1 98 ? 9.269 -12.596 -17.362 1.00 86.12 98 GLY A CA 1
ATOM 760 C C . GLY A 1 98 ? 8.680 -12.266 -15.996 1.00 86.12 98 GLY A C 1
ATOM 761 O O . GLY A 1 98 ? 8.208 -13.177 -15.313 1.00 86.12 98 GLY A O 1
ATOM 762 N N . VAL A 1 99 ? 8.772 -11.008 -15.553 1.00 83.88 99 VAL A N 1
ATOM 763 C CA . VAL A 1 99 ? 7.882 -10.518 -14.487 1.00 83.88 99 VAL A CA 1
ATOM 764 C C . VAL A 1 99 ? 6.479 -10.316 -15.054 1.00 83.88 99 VAL A C 1
ATOM 766 O O . VAL A 1 99 ? 6.327 -9.900 -16.198 1.00 83.88 99 VAL A O 1
ATOM 769 N N . ASP A 1 100 ? 5.472 -10.625 -14.249 1.00 73.38 100 ASP A N 1
ATOM 770 C CA . ASP A 1 100 ? 4.057 -10.494 -14.600 1.00 73.38 100 ASP A CA 1
ATOM 771 C C . ASP A 1 100 ? 3.500 -9.107 -14.205 1.00 73.38 100 ASP A C 1
ATOM 773 O O . ASP A 1 100 ? 2.432 -8.707 -14.651 1.00 73.38 100 ASP A O 1
ATOM 777 N N . LEU A 1 101 ? 4.250 -8.358 -13.392 1.00 78.44 101 LEU A N 1
ATOM 778 C CA . LEU A 1 101 ? 3.992 -6.975 -12.993 1.00 78.44 101 LEU A CA 1
ATOM 779 C C . LEU A 1 101 ? 5.327 -6.304 -12.665 1.00 78.44 101 LEU A C 1
ATOM 781 O O . LEU A 1 101 ? 6.191 -6.928 -12.042 1.00 78.44 101 LEU A O 1
ATOM 785 N N . PHE A 1 102 ? 5.467 -5.021 -12.990 1.00 84.75 102 PHE A N 1
ATOM 786 C CA . PHE A 1 102 ? 6.565 -4.194 -12.501 1.00 84.75 102 PHE A CA 1
ATOM 787 C C . PHE A 1 102 ? 6.087 -3.056 -11.582 1.00 84.75 102 PHE A C 1
ATOM 789 O O . PHE A 1 102 ? 5.082 -2.394 -11.838 1.00 84.75 102 PHE A O 1
ATOM 796 N N . VAL A 1 103 ? 6.831 -2.809 -10.505 1.00 85.81 103 VAL A N 1
ATOM 797 C CA . VAL A 1 103 ? 6.540 -1.773 -9.511 1.00 85.81 103 VAL A CA 1
ATOM 798 C C . VAL A 1 103 ? 7.740 -0.842 -9.359 1.00 85.81 103 VAL A C 1
ATOM 800 O O . VAL A 1 103 ? 8.813 -1.252 -8.905 1.00 85.81 103 VAL A O 1
ATOM 803 N N . PHE A 1 104 ? 7.534 0.443 -9.650 1.00 87.50 104 PHE A N 1
ATOM 804 C CA . PHE A 1 104 ? 8.481 1.489 -9.272 1.00 87.50 104 PHE A CA 1
ATOM 805 C C . PHE A 1 104 ? 8.400 1.748 -7.764 1.00 87.50 104 PHE A C 1
ATOM 807 O O . PHE A 1 104 ? 7.453 2.373 -7.262 1.00 87.50 104 PHE A O 1
ATOM 814 N N . GLY A 1 105 ? 9.390 1.257 -7.025 1.00 84.38 105 GLY A N 1
ATOM 815 C CA . GLY A 1 105 ? 9.450 1.422 -5.579 1.00 84.38 105 GLY A CA 1
ATOM 816 C C . GLY A 1 105 ? 9.967 2.790 -5.139 1.00 84.38 105 GLY A C 1
ATOM 817 O O . GLY A 1 105 ? 10.726 3.461 -5.834 1.00 84.38 105 GLY A O 1
ATOM 818 N N . GLY A 1 106 ? 9.567 3.193 -3.932 1.00 76.00 106 GLY A N 1
ATOM 819 C CA . GLY A 1 106 ? 10.063 4.404 -3.276 1.00 76.00 106 GLY A CA 1
ATOM 820 C C . GLY A 1 106 ? 9.283 5.681 -3.610 1.00 76.00 106 GLY A C 1
ATOM 821 O O . GLY A 1 106 ? 9.436 6.289 -4.666 1.00 76.00 106 GLY A O 1
ATOM 822 N N . LEU A 1 107 ? 8.529 6.172 -2.624 1.00 68.94 107 LEU A N 1
ATOM 823 C CA . LEU A 1 107 ? 7.762 7.422 -2.703 1.00 68.94 107 LEU A CA 1
ATOM 824 C C . LEU A 1 107 ? 8.612 8.656 -3.106 1.00 68.94 107 LEU A C 1
ATOM 826 O O . LEU A 1 107 ? 8.184 9.407 -3.980 1.00 68.94 107 LEU A O 1
ATOM 830 N N . PRO A 1 108 ? 9.829 8.875 -2.559 1.00 64.62 108 PRO A N 1
ATOM 831 C CA . PRO A 1 108 ? 10.669 10.018 -2.934 1.00 64.62 108 PRO A CA 1
ATOM 832 C C . PRO A 1 108 ? 11.167 10.013 -4.380 1.00 64.62 108 PRO A C 1
ATOM 834 O O . PRO A 1 108 ? 11.361 11.089 -4.932 1.00 64.62 108 PRO A O 1
ATOM 837 N N . ILE A 1 109 ? 11.415 8.829 -4.947 1.00 73.50 109 ILE A N 1
ATOM 838 C CA . ILE A 1 109 ? 11.925 8.674 -6.316 1.00 73.50 109 ILE A CA 1
ATOM 839 C C . ILE A 1 109 ? 10.783 8.971 -7.286 1.00 73.50 109 ILE A C 1
ATOM 841 O O . ILE A 1 109 ? 10.928 9.787 -8.186 1.00 73.50 109 ILE A O 1
ATOM 845 N N . ASN A 1 110 ? 9.608 8.400 -7.025 1.00 70.19 110 ASN A N 1
ATOM 846 C CA . ASN A 1 110 ? 8.428 8.599 -7.864 1.00 70.19 110 ASN A CA 1
ATOM 847 C C . ASN A 1 110 ? 7.918 10.048 -7.837 1.00 70.19 110 ASN A C 1
ATOM 849 O O . ASN A 1 110 ? 7.427 10.550 -8.843 1.00 70.19 110 ASN A O 1
ATOM 853 N N . ALA A 1 111 ? 8.055 10.733 -6.699 1.00 69.12 111 ALA A N 1
ATOM 854 C CA . ALA A 1 111 ? 7.626 12.119 -6.540 1.00 69.12 111 ALA A CA 1
ATOM 855 C C . ALA A 1 111 ? 8.687 13.160 -6.950 1.00 69.12 111 ALA A C 1
ATOM 857 O O . ALA A 1 111 ? 8.390 14.355 -6.895 1.00 69.12 111 ALA A O 1
ATOM 858 N N . SER A 1 112 ? 9.913 12.767 -7.331 1.00 71.25 112 SER A N 1
ATOM 859 C CA . SER A 1 112 ? 11.006 13.725 -7.589 1.00 71.25 112 SER A CA 1
ATOM 860 C C . SER A 1 112 ? 10.722 14.659 -8.766 1.00 71.25 112 SER A C 1
ATOM 862 O O . SER A 1 112 ? 11.104 15.825 -8.735 1.00 71.25 112 SER A O 1
ATOM 864 N N . ARG A 1 113 ? 9.976 14.168 -9.762 1.00 75.50 113 ARG A N 1
ATOM 865 C CA . ARG A 1 113 ? 9.503 14.929 -10.929 1.00 75.50 113 ARG A CA 1
ATOM 866 C C . ARG A 1 113 ? 8.036 15.377 -10.798 1.00 75.50 113 ARG A C 1
ATOM 868 O O . ARG A 1 113 ? 7.406 15.733 -11.787 1.00 75.50 113 ARG A O 1
ATOM 875 N N . GLY A 1 114 ? 7.498 15.383 -9.574 1.00 72.31 114 GLY A N 1
ATOM 876 C CA . GLY A 1 114 ? 6.119 15.767 -9.249 1.00 72.31 114 GLY A CA 1
ATOM 877 C C . GLY A 1 114 ? 5.169 14.577 -9.067 1.00 72.31 114 GLY A C 1
ATOM 878 O O . GLY A 1 114 ? 5.356 13.516 -9.655 1.00 72.31 114 GLY A O 1
ATOM 879 N N . PHE A 1 115 ? 4.120 14.755 -8.254 1.00 68.94 115 PHE A N 1
ATOM 880 C CA . PHE A 1 115 ? 3.152 13.696 -7.920 1.00 68.94 115 PHE A CA 1
ATOM 881 C C . PHE A 1 115 ? 2.372 13.171 -9.135 1.00 68.94 115 PHE A C 1
ATOM 883 O O . PHE A 1 115 ? 2.146 11.968 -9.241 1.00 68.94 115 PHE A O 1
ATOM 890 N N . GLY A 1 116 ? 2.020 14.048 -10.082 1.00 70.06 116 GLY A N 1
ATOM 891 C CA . GLY A 1 116 ? 1.333 13.658 -11.320 1.00 70.06 116 GLY A CA 1
ATOM 892 C C . GLY A 1 116 ? 2.207 12.863 -12.300 1.00 70.06 116 GLY A C 1
ATOM 893 O O . GLY A 1 116 ? 1.683 12.055 -13.061 1.00 70.06 116 GLY A O 1
ATOM 894 N N . ASN A 1 117 ? 3.536 13.025 -12.242 1.00 76.94 117 ASN A N 1
ATOM 895 C CA . ASN A 1 117 ? 4.468 12.368 -13.165 1.00 76.94 117 ASN A CA 1
ATOM 896 C C . ASN A 1 117 ? 4.539 10.849 -12.948 1.00 76.94 117 ASN A C 1
ATOM 898 O O . ASN A 1 117 ? 4.761 10.100 -13.893 1.00 76.94 117 ASN A O 1
ATOM 902 N N . ALA A 1 118 ? 4.335 10.371 -11.717 1.00 76.44 118 ALA A N 1
ATOM 903 C CA . ALA A 1 118 ? 4.433 8.947 -11.400 1.00 76.44 118 ALA A CA 1
ATOM 904 C C . ALA A 1 118 ? 3.422 8.092 -12.186 1.00 76.44 118 ALA A C 1
ATOM 906 O O . ALA A 1 118 ? 3.762 6.998 -12.639 1.00 76.44 118 ALA A O 1
ATOM 907 N N . GLY A 1 119 ? 2.197 8.598 -12.372 1.00 75.69 119 GLY A N 1
ATOM 908 C CA . GLY A 1 119 ? 1.159 7.918 -13.148 1.00 75.69 119 GLY A CA 1
ATOM 909 C C . GLY A 1 119 ? 1.457 7.904 -14.648 1.00 75.69 119 GLY A C 1
ATOM 910 O O . GLY A 1 119 ? 1.317 6.866 -15.290 1.00 75.69 119 GLY A O 1
ATOM 911 N N . GLU A 1 120 ? 1.921 9.031 -15.196 1.00 82.06 120 GLU A N 1
ATOM 912 C CA . GLU A 1 120 ? 2.312 9.136 -16.609 1.00 82.06 120 GLU A CA 1
ATOM 913 C C . GLU A 1 120 ? 3.503 8.229 -16.933 1.00 82.06 120 GLU A C 1
ATOM 915 O O . GLU A 1 120 ? 3.434 7.459 -17.890 1.00 82.06 120 GLU A O 1
ATOM 920 N N . MET A 1 121 ? 4.536 8.245 -16.083 1.00 85.56 121 MET A N 1
ATOM 921 C CA . MET A 1 121 ? 5.704 7.367 -16.180 1.00 85.56 121 MET A CA 1
ATOM 922 C C . MET A 1 121 ? 5.301 5.890 -16.183 1.00 85.56 121 MET A C 1
ATOM 924 O O . MET A 1 121 ? 5.770 5.128 -17.029 1.00 85.56 121 MET A O 1
ATOM 928 N N . ALA A 1 122 ? 4.450 5.469 -15.241 1.00 83.81 122 ALA A N 1
ATOM 929 C CA . ALA A 1 122 ? 3.993 4.085 -15.167 1.00 83.81 122 ALA A CA 1
ATOM 930 C C . ALA A 1 122 ? 3.226 3.686 -16.434 1.00 83.81 122 ALA A C 1
ATOM 932 O O . ALA A 1 122 ? 3.550 2.675 -17.049 1.00 83.81 122 ALA A O 1
ATOM 933 N N . ALA A 1 123 ? 2.283 4.521 -16.879 1.00 79.00 123 ALA A N 1
ATOM 934 C CA . ALA A 1 123 ? 1.493 4.256 -18.077 1.00 79.00 123 ALA A CA 1
ATOM 935 C C . ALA A 1 123 ? 2.340 4.230 -19.361 1.00 79.00 123 ALA A C 1
ATOM 937 O O . ALA A 1 123 ? 2.053 3.458 -20.273 1.00 79.00 123 ALA A O 1
ATOM 938 N N . GLU A 1 124 ? 3.358 5.085 -19.473 1.00 87.31 124 GLU A N 1
ATOM 939 C CA . GLU A 1 124 ? 4.306 5.064 -20.592 1.00 87.31 124 GLU A CA 1
ATOM 940 C C . GLU A 1 124 ? 5.160 3.802 -20.579 1.00 87.31 124 GLU A C 1
ATOM 942 O O . GLU A 1 124 ? 5.182 3.079 -21.573 1.00 87.31 124 GLU A O 1
ATOM 947 N N . THR A 1 125 ? 5.751 3.476 -19.430 1.00 88.44 125 THR A N 1
ATOM 948 C CA . THR A 1 125 ? 6.563 2.265 -19.263 1.00 88.44 125 THR A CA 1
ATOM 949 C C . THR A 1 125 ? 5.745 1.008 -19.574 1.00 88.44 125 THR A C 1
ATOM 951 O O . THR A 1 125 ? 6.220 0.135 -20.293 1.00 88.44 125 THR A O 1
ATOM 954 N N . GLU A 1 126 ? 4.498 0.921 -19.099 1.00 84.69 126 GLU A N 1
ATOM 955 C CA . GLU A 1 126 ? 3.582 -0.193 -19.387 1.00 84.69 126 GLU A CA 1
ATOM 956 C C . GLU A 1 126 ? 3.358 -0.381 -20.890 1.00 84.69 126 GLU A C 1
ATOM 958 O O . GLU A 1 126 ? 3.478 -1.500 -21.397 1.00 84.69 126 GLU A O 1
ATOM 963 N N . ARG A 1 127 ? 3.110 0.712 -21.629 1.00 87.31 127 ARG A N 1
ATOM 964 C CA . ARG A 1 127 ? 2.962 0.668 -23.094 1.00 87.31 127 ARG A CA 1
ATOM 965 C C . ARG A 1 127 ? 4.229 0.177 -23.792 1.00 87.31 127 ARG A C 1
ATOM 967 O O . ARG A 1 127 ? 4.125 -0.477 -24.827 1.00 87.31 127 ARG A O 1
ATOM 974 N N . GLU A 1 128 ? 5.404 0.500 -23.260 1.00 92.38 128 GLU A N 1
ATOM 975 C CA . GLU A 1 128 ? 6.688 0.114 -23.849 1.00 92.38 128 GLU A CA 1
ATOM 976 C C . GLU A 1 128 ? 7.075 -1.340 -23.565 1.00 92.38 128 GLU A C 1
ATOM 978 O O . GLU A 1 128 ? 7.621 -2.013 -24.444 1.00 92.38 128 GLU A O 1
ATOM 983 N N . ILE A 1 129 ? 6.834 -1.827 -22.344 1.00 90.75 129 ILE A N 1
ATOM 984 C CA . ILE A 1 129 ? 7.282 -3.160 -21.912 1.00 90.75 129 ILE A CA 1
ATOM 985 C C . ILE A 1 129 ? 6.214 -4.244 -22.080 1.00 90.75 129 ILE A C 1
ATOM 987 O O . ILE A 1 129 ? 6.563 -5.424 -22.083 1.00 90.75 129 ILE A O 1
ATOM 991 N N . GLY A 1 130 ? 4.939 -3.868 -22.228 1.00 79.25 130 GLY A N 1
ATOM 992 C CA . GLY A 1 130 ? 3.821 -4.799 -22.414 1.00 79.25 130 GLY A CA 1
ATOM 993 C C . GLY A 1 130 ? 3.475 -5.630 -21.173 1.00 79.25 130 GLY A C 1
ATOM 994 O O . GLY A 1 130 ? 2.874 -6.692 -21.301 1.00 79.25 130 GLY A O 1
ATOM 995 N N . VAL A 1 131 ? 3.878 -5.167 -19.990 1.00 75.94 131 VAL A N 1
ATOM 996 C CA . VAL A 1 131 ? 3.606 -5.772 -18.677 1.00 75.94 131 VAL A CA 1
ATOM 997 C C . VAL A 1 131 ? 2.992 -4.683 -17.801 1.00 75.94 131 VAL A C 1
ATOM 999 O O . VAL A 1 131 ? 3.484 -3.558 -17.880 1.00 75.94 131 VAL A O 1
ATOM 1002 N N . PRO A 1 132 ? 1.976 -4.980 -16.968 1.00 77.56 132 PRO A N 1
ATOM 1003 C CA . PRO A 1 132 ? 1.390 -4.007 -16.053 1.00 77.56 132 PRO A CA 1
ATOM 1004 C C . PRO A 1 132 ? 2.444 -3.281 -15.215 1.00 77.56 132 PRO A C 1
ATOM 1006 O O . PRO A 1 132 ? 3.354 -3.916 -14.663 1.00 77.56 132 PRO A O 1
ATOM 1009 N N . VAL A 1 133 ? 2.3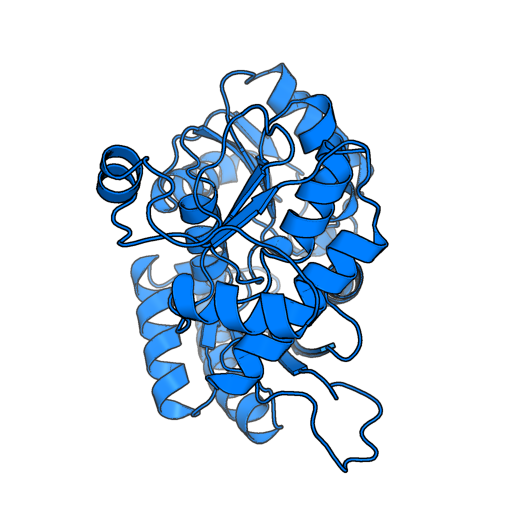14 -1.960 -15.096 1.00 79.19 133 VAL A N 1
ATOM 1010 C CA . VAL A 1 133 ? 3.237 -1.129 -14.317 1.00 79.19 133 VAL A CA 1
ATOM 1011 C C . VAL A 1 133 ? 2.486 -0.251 -13.337 1.00 79.19 133 VAL A C 1
ATOM 1013 O O . VAL A 1 133 ? 1.591 0.506 -13.699 1.00 79.19 133 VAL A O 1
ATOM 1016 N N . ILE A 1 134 ? 2.921 -0.282 -12.081 1.00 80.69 134 ILE A N 1
ATOM 1017 C CA . ILE A 1 134 ? 2.445 0.648 -11.058 1.00 80.69 134 ILE A CA 1
ATOM 1018 C C . ILE A 1 134 ? 3.613 1.316 -10.339 1.00 80.69 134 ILE A C 1
ATOM 1020 O O . ILE A 1 134 ? 4.777 0.933 -10.470 1.00 80.69 134 ILE A O 1
ATOM 1024 N N . THR A 1 135 ? 3.297 2.310 -9.518 1.00 83.38 135 THR A N 1
ATOM 1025 C CA . THR A 1 135 ? 4.252 2.898 -8.579 1.00 83.38 135 THR A CA 1
ATOM 1026 C C . THR A 1 135 ? 3.792 2.641 -7.150 1.00 83.38 135 THR A C 1
ATOM 1028 O O . THR A 1 135 ? 2.596 2.549 -6.874 1.00 83.38 135 THR A O 1
ATOM 1031 N N . SER A 1 136 ? 4.727 2.598 -6.201 1.00 80.94 136 SER A N 1
ATOM 1032 C CA . SER A 1 136 ? 4.372 2.574 -4.774 1.00 80.94 136 SER A CA 1
ATOM 1033 C C . SER A 1 136 ? 3.510 3.786 -4.377 1.00 80.94 136 SER A C 1
ATOM 1035 O O . SER A 1 136 ? 2.694 3.687 -3.466 1.00 80.94 136 SER A O 1
ATOM 1037 N N . LEU A 1 137 ? 3.646 4.920 -5.077 1.00 82.25 137 LEU A N 1
ATOM 1038 C CA . LEU A 1 137 ? 2.818 6.106 -4.854 1.00 82.25 137 LEU A CA 1
ATOM 1039 C C . LEU A 1 137 ? 1.367 5.886 -5.304 1.00 82.25 137 LEU A C 1
ATOM 1041 O O . LEU A 1 137 ? 0.453 6.106 -4.516 1.00 82.25 137 LEU A O 1
ATOM 1045 N N . SER A 1 138 ? 1.154 5.430 -6.540 1.00 78.00 138 SER A N 1
ATOM 1046 C CA . SER A 1 138 ? -0.191 5.182 -7.079 1.00 78.00 138 SER A CA 1
ATOM 1047 C C . SER A 1 138 ? -0.920 4.105 -6.279 1.00 78.00 138 SER A C 1
ATOM 1049 O O . SER A 1 138 ? -2.111 4.228 -6.024 1.00 78.00 138 SER A O 1
ATOM 1051 N N . ALA A 1 139 ? -0.185 3.102 -5.799 1.00 75.19 139 ALA A N 1
ATOM 1052 C CA . ALA A 1 139 ? -0.700 2.072 -4.907 1.00 75.19 139 ALA A CA 1
ATOM 1053 C C . ALA A 1 139 ? -1.237 2.664 -3.586 1.00 75.19 139 ALA A C 1
ATOM 1055 O O . ALA A 1 139 ? -2.355 2.384 -3.160 1.00 75.19 139 ALA A O 1
ATOM 1056 N N . GLN A 1 140 ? -0.468 3.560 -2.960 1.00 81.00 140 GLN A N 1
ATOM 1057 C CA . GLN A 1 140 ? -0.884 4.260 -1.738 1.00 81.00 140 GLN A CA 1
ATOM 1058 C C . GLN A 1 140 ? -2.051 5.222 -1.992 1.00 81.00 140 GLN A C 1
ATOM 1060 O O . GLN A 1 140 ? -2.949 5.320 -1.160 1.00 81.00 140 GLN A O 1
ATOM 1065 N N . GLN A 1 141 ? -2.090 5.886 -3.147 1.00 80.31 141 GLN A N 1
ATOM 1066 C CA . GLN A 1 141 ? -3.213 6.735 -3.548 1.00 80.31 141 GLN A CA 1
ATOM 1067 C C . GLN A 1 141 ? -4.509 5.931 -3.701 1.00 80.31 141 GLN A C 1
ATOM 1069 O O . GLN A 1 141 ? -5.547 6.328 -3.166 1.00 80.31 141 GLN A O 1
ATOM 1074 N N . ASP A 1 142 ? -4.439 4.777 -4.366 1.00 70.06 142 ASP A N 1
ATOM 1075 C CA . ASP A 1 142 ? -5.565 3.852 -4.487 1.00 70.06 142 ASP A CA 1
ATOM 1076 C C . ASP A 1 142 ? -6.037 3.373 -3.107 1.00 70.06 142 ASP A C 1
ATOM 1078 O O . ASP A 1 142 ? -7.242 3.333 -2.856 1.00 70.06 142 ASP A O 1
ATOM 1082 N N . ALA A 1 143 ? -5.111 3.080 -2.185 1.00 70.25 143 ALA A N 1
ATOM 1083 C CA . ALA A 1 143 ? -5.442 2.669 -0.822 1.00 70.25 143 ALA A CA 1
ATOM 1084 C C . ALA A 1 143 ? -6.183 3.768 -0.042 1.00 70.25 143 ALA A C 1
ATOM 1086 O O . ALA A 1 143 ? -7.242 3.502 0.529 1.00 70.25 143 ALA A O 1
ATOM 1087 N N . PHE A 1 144 ? -5.693 5.013 -0.064 1.00 80.81 144 PHE A N 1
ATOM 1088 C CA . PHE A 1 144 ? -6.364 6.154 0.578 1.00 80.81 144 PHE A CA 1
ATOM 1089 C C . PHE A 1 144 ? -7.783 6.357 0.037 1.00 80.81 144 PHE A C 1
ATOM 1091 O O . PHE A 1 144 ? -8.737 6.490 0.811 1.00 80.81 144 PHE A O 1
ATOM 1098 N N . ALA A 1 145 ? -7.937 6.315 -1.288 1.00 73.06 145 ALA A N 1
ATOM 1099 C CA . ALA A 1 145 ? -9.233 6.449 -1.941 1.00 73.06 145 ALA A CA 1
ATOM 1100 C C . ALA A 1 145 ? -10.175 5.281 -1.605 1.00 73.06 145 ALA A C 1
ATOM 1102 O O . ALA A 1 145 ? -11.358 5.498 -1.332 1.00 73.06 145 ALA A O 1
ATOM 1103 N N . ALA A 1 146 ? -9.666 4.046 -1.592 1.00 60.94 146 ALA A N 1
ATOM 1104 C CA . ALA A 1 146 ? -10.441 2.846 -1.291 1.00 60.94 146 ALA A CA 1
ATOM 1105 C C . ALA A 1 146 ? -10.955 2.838 0.150 1.00 60.94 146 ALA A C 1
ATOM 1107 O O . ALA A 1 146 ? -12.085 2.404 0.395 1.00 60.94 146 ALA A O 1
ATOM 1108 N N . VAL A 1 147 ? -10.155 3.337 1.097 1.00 68.00 147 VAL A N 1
ATOM 1109 C CA . VAL A 1 147 ? -10.564 3.400 2.503 1.00 68.00 147 VAL A CA 1
ATOM 1110 C C . VAL A 1 147 ? -11.342 4.668 2.848 1.00 68.00 147 VAL A C 1
ATOM 1112 O O . VAL A 1 147 ? -11.874 4.780 3.950 1.00 68.00 147 VAL A O 1
ATOM 1115 N N . GLY A 1 148 ? -11.464 5.603 1.901 1.00 72.50 148 GLY A N 1
ATOM 1116 C CA . GLY A 1 148 ? -12.134 6.882 2.109 1.00 72.50 148 GLY A CA 1
ATOM 1117 C C . GLY A 1 148 ? -11.495 7.700 3.229 1.00 72.50 148 GLY A C 1
ATOM 1118 O O . GLY A 1 148 ? -12.232 8.331 3.986 1.00 72.50 148 GLY A O 1
ATOM 1119 N N . ALA A 1 149 ? -10.163 7.636 3.350 1.00 79.00 149 ALA A N 1
ATOM 1120 C CA . ALA A 1 149 ? -9.394 8.335 4.376 1.00 79.00 149 ALA A CA 1
ATOM 1121 C C . ALA A 1 149 ? -9.672 9.840 4.308 1.00 79.00 149 ALA A C 1
ATOM 1123 O O . ALA A 1 149 ? -9.574 10.438 3.234 1.00 79.00 149 ALA A O 1
ATOM 1124 N N . LYS A 1 150 ? -10.015 10.460 5.439 1.00 88.81 150 LYS A N 1
ATOM 1125 C CA . LYS A 1 150 ? -10.265 11.910 5.499 1.00 88.81 150 LYS A CA 1
ATOM 1126 C C . LYS A 1 150 ? -9.259 12.616 6.368 1.00 88.81 150 LYS A C 1
ATOM 1128 O O . LYS A 1 150 ? -8.920 13.755 6.062 1.00 88.81 150 LYS A O 1
ATOM 1133 N N . LYS A 1 151 ? -8.804 11.973 7.443 1.00 97.31 151 LYS A N 1
ATOM 1134 C CA . LYS A 1 151 ? -7.891 12.578 8.401 1.00 97.31 151 LYS A CA 1
ATOM 1135 C C . LYS A 1 151 ? -6.895 11.543 8.905 1.00 97.31 151 LYS A C 1
ATOM 1137 O O . LYS A 1 151 ? -7.267 10.614 9.614 1.00 97.31 151 LYS A O 1
ATOM 1142 N N . SER A 1 152 ? -5.624 11.717 8.554 1.00 97.88 152 SER A N 1
ATOM 1143 C CA . SER A 1 152 ? -4.597 10.702 8.769 1.00 97.88 152 SER A CA 1
ATOM 1144 C C . SER A 1 152 ? -3.514 11.153 9.735 1.00 97.88 152 SER A C 1
ATOM 1146 O O . SER A 1 152 ? -2.867 12.184 9.543 1.00 97.88 152 SER A O 1
ATOM 1148 N N . ASN A 1 153 ? -3.237 10.302 10.715 1.00 98.38 153 ASN A N 1
ATOM 1149 C CA . ASN A 1 153 ? -1.948 10.260 11.389 1.00 98.38 153 ASN A CA 1
ATOM 1150 C C . ASN A 1 153 ? -0.886 9.694 10.439 1.00 98.38 153 ASN A C 1
ATOM 1152 O O . ASN A 1 153 ? -1.217 8.920 9.538 1.00 98.38 153 ASN A O 1
ATOM 1156 N N . VAL A 1 154 ? 0.384 10.055 10.625 1.00 97.88 154 VAL A N 1
ATOM 1157 C CA . VAL A 1 154 ? 1.495 9.552 9.806 1.00 97.88 154 VAL A CA 1
ATOM 1158 C C . VAL A 1 154 ? 2.731 9.222 10.649 1.00 97.88 154 VAL A C 1
ATOM 1160 O O . VAL A 1 154 ? 3.144 10.011 11.496 1.00 97.88 154 VAL A O 1
ATOM 1163 N N . ILE A 1 155 ? 3.348 8.062 10.409 1.00 97.25 155 ILE A N 1
ATOM 1164 C CA . ILE A 1 155 ? 4.657 7.693 10.975 1.00 97.25 155 ILE A CA 1
ATOM 1165 C C . ILE A 1 155 ? 5.699 7.806 9.872 1.00 97.25 155 ILE A C 1
ATOM 1167 O O . ILE A 1 155 ? 5.646 7.076 8.883 1.00 97.25 155 ILE A O 1
ATOM 1171 N N . GLN A 1 156 ? 6.666 8.702 10.043 1.00 93.69 156 GLN A N 1
ATOM 1172 C CA . GLN A 1 156 ? 7.682 8.976 9.036 1.00 93.69 156 GLN A CA 1
ATOM 1173 C C . GLN A 1 156 ? 9.104 8.621 9.519 1.00 93.69 156 GLN A C 1
ATOM 1175 O O . GLN A 1 156 ? 9.402 8.727 10.710 1.00 93.69 156 GLN A O 1
ATOM 1180 N N . PRO A 1 157 ? 9.987 8.174 8.607 1.00 89.75 157 PRO A N 1
ATOM 1181 C CA . PRO A 1 157 ? 11.289 7.583 8.939 1.00 89.75 157 PRO A CA 1
ATOM 1182 C C . PRO A 1 157 ? 12.316 8.528 9.584 1.00 89.75 157 PRO A C 1
ATOM 1184 O O . PRO A 1 157 ? 13.171 8.081 10.345 1.00 89.75 157 PRO A O 1
ATOM 1187 N N . TYR A 1 158 ? 12.283 9.814 9.250 1.00 91.12 158 TYR A N 1
ATOM 1188 C CA . TYR A 1 158 ? 13.376 10.745 9.526 1.00 91.12 158 TYR A CA 1
ATOM 1189 C C . TYR A 1 158 ? 13.109 11.576 10.782 1.00 91.12 158 TYR A C 1
ATOM 1191 O O . TYR A 1 158 ? 12.248 11.249 11.597 1.00 91.12 158 TYR A O 1
ATOM 1199 N N . ASP A 1 159 ? 13.862 12.656 10.950 1.00 93.25 159 ASP A N 1
ATOM 1200 C CA . ASP A 1 159 ? 13.658 13.632 12.014 1.00 93.25 159 ASP A CA 1
ATOM 1201 C C . ASP A 1 159 ? 12.467 14.572 11.742 1.00 93.25 159 ASP A C 1
ATOM 1203 O O . ASP A 1 159 ? 11.847 14.572 10.674 1.00 93.25 159 ASP A O 1
ATOM 1207 N N . GLN A 1 160 ? 12.180 15.429 12.719 1.00 95.25 160 GLN A N 1
ATOM 1208 C CA . GLN A 1 160 ? 11.107 16.424 12.666 1.00 95.25 160 GLN A CA 1
ATOM 1209 C C . GLN A 1 160 ? 11.187 17.406 11.486 1.00 95.25 160 GLN A C 1
ATOM 1211 O O . GLN A 1 160 ? 10.168 17.974 11.094 1.00 95.25 160 GLN A O 1
ATOM 1216 N N . THR A 1 161 ? 1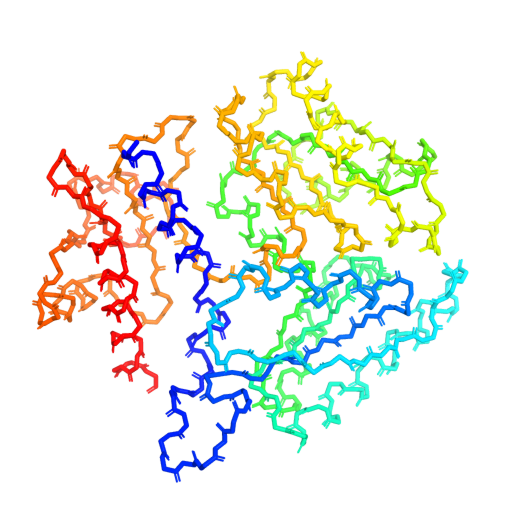2.366 17.616 10.886 1.00 93.94 161 THR A N 1
ATOM 1217 C CA . THR A 1 161 ? 12.512 18.559 9.762 1.00 93.94 161 THR A CA 1
ATOM 1218 C C . THR A 1 161 ? 11.764 18.078 8.517 1.00 93.94 161 THR A C 1
ATOM 1220 O O . THR A 1 161 ? 11.419 18.874 7.644 1.00 93.94 161 THR A O 1
ATOM 1223 N N . HIS A 1 162 ? 11.436 16.785 8.467 1.00 91.62 162 HIS A N 1
ATOM 1224 C CA . HIS A 1 162 ? 10.707 16.154 7.377 1.00 91.62 162 HIS A CA 1
ATOM 1225 C C . HIS A 1 162 ? 9.183 16.165 7.563 1.00 91.62 162 HIS A C 1
ATOM 1227 O O . HIS A 1 162 ? 8.471 15.805 6.624 1.00 91.62 162 HIS A O 1
ATOM 1233 N N . ILE A 1 163 ? 8.660 16.605 8.714 1.00 95.25 163 ILE A N 1
ATOM 1234 C CA . ILE A 1 163 ? 7.213 16.632 8.990 1.00 95.25 163 ILE A CA 1
ATOM 1235 C C . ILE A 1 163 ? 6.422 17.340 7.875 1.00 95.25 163 ILE A C 1
ATOM 1237 O O . ILE A 1 163 ? 5.512 16.708 7.332 1.00 95.25 163 ILE A O 1
ATOM 1241 N N . PRO A 1 164 ? 6.782 18.567 7.428 1.00 95.62 164 PRO A N 1
ATOM 1242 C CA . PRO A 1 164 ? 6.002 19.267 6.404 1.00 95.62 164 PRO A CA 1
ATOM 1243 C C . PRO A 1 164 ? 5.894 18.488 5.089 1.00 95.62 164 PRO A C 1
ATOM 1245 O O . PRO A 1 164 ? 4.869 18.542 4.410 1.00 95.62 164 PRO A O 1
ATOM 1248 N N . ARG A 1 165 ? 6.938 17.726 4.739 1.00 90.12 165 ARG A N 1
ATOM 1249 C CA . ARG A 1 165 ? 6.972 16.896 3.531 1.00 90.12 165 ARG A CA 1
ATOM 1250 C C . ARG A 1 165 ? 5.960 15.755 3.612 1.00 90.12 165 ARG A C 1
ATOM 1252 O O . ARG A 1 165 ? 5.215 15.547 2.660 1.00 90.12 165 ARG A O 1
ATOM 1259 N N . PHE A 1 166 ? 5.928 15.024 4.724 1.00 92.81 166 PHE A N 1
ATOM 1260 C CA . PHE A 1 166 ? 5.029 13.877 4.883 1.00 92.81 166 PHE A CA 1
ATOM 1261 C C . PHE A 1 166 ? 3.579 14.288 5.125 1.00 92.81 166 PHE A C 1
ATOM 1263 O O . PHE A 1 166 ? 2.675 13.641 4.606 1.00 92.81 166 PHE A O 1
ATOM 1270 N N . GLU A 1 167 ? 3.343 15.406 5.808 1.00 95.44 167 GLU A N 1
ATOM 1271 C CA . GLU A 1 167 ? 2.014 16.018 5.826 1.00 95.44 167 GLU A CA 1
ATOM 1272 C C . GLU A 1 167 ? 1.567 16.449 4.425 1.00 95.44 167 GLU A C 1
ATOM 1274 O O . GLU A 1 167 ? 0.404 16.289 4.069 1.00 95.44 167 GLU A O 1
ATOM 1279 N N . GLY A 1 168 ? 2.487 16.985 3.615 1.00 92.44 168 GLY A N 1
ATOM 1280 C CA . GLY A 1 168 ? 2.243 17.266 2.202 1.00 92.44 168 GLY A CA 1
ATOM 1281 C C . GLY A 1 168 ? 1.783 16.019 1.450 1.00 92.44 168 GLY A C 1
ATOM 1282 O O . GLY A 1 168 ? 0.781 16.072 0.751 1.00 92.44 168 GLY A O 1
ATOM 1283 N N . TYR A 1 169 ? 2.438 14.877 1.669 1.00 89.81 169 TYR A N 1
ATOM 1284 C CA . TYR A 1 169 ? 2.045 13.606 1.053 1.00 89.81 169 TYR A CA 1
ATOM 1285 C C . TYR A 1 169 ? 0.632 13.173 1.453 1.00 89.81 169 TYR A C 1
ATOM 1287 O O . TYR A 1 169 ? -0.130 12.759 0.591 1.00 89.81 169 TYR A O 1
ATOM 1295 N N . VAL A 1 170 ? 0.253 13.316 2.725 1.00 94.69 170 VAL A N 1
ATOM 1296 C CA . VAL A 1 170 ? -1.120 13.025 3.183 1.00 94.69 170 VAL A CA 1
ATOM 1297 C C . VAL A 1 170 ? -2.147 13.901 2.453 1.00 94.69 170 VAL A C 1
ATOM 1299 O O . VAL A 1 170 ? -3.170 13.388 2.001 1.00 94.69 170 VAL A O 1
ATOM 1302 N N . ARG A 1 171 ? -1.846 15.196 2.266 1.00 95.00 171 ARG A N 1
ATOM 1303 C CA . ARG A 1 171 ? -2.710 16.127 1.517 1.00 95.00 171 ARG A CA 1
ATOM 1304 C C . ARG A 1 171 ? -2.848 15.733 0.047 1.00 95.00 171 ARG A C 1
ATOM 1306 O O . ARG A 1 171 ? -3.962 15.714 -0.465 1.00 95.00 171 ARG A O 1
ATOM 1313 N N . GLU A 1 172 ? -1.746 15.374 -0.610 1.00 90.38 172 GLU A N 1
ATOM 1314 C CA . GLU A 1 172 ? -1.744 14.902 -2.008 1.00 90.38 172 GLU A CA 1
ATOM 1315 C C . GLU A 1 172 ? -2.523 13.587 -2.186 1.00 90.38 172 GLU A C 1
ATOM 1317 O O . GLU A 1 172 ? -3.156 13.367 -3.214 1.00 90.38 172 GLU A O 1
ATOM 1322 N N . LEU A 1 173 ? -2.534 12.725 -1.164 1.00 86.88 173 LEU A N 1
ATOM 1323 C CA . LEU A 1 173 ? -3.321 11.486 -1.138 1.00 86.88 173 LEU A CA 1
ATOM 1324 C C . LEU A 1 173 ? -4.813 11.720 -0.832 1.00 86.88 173 LEU A C 1
ATOM 1326 O O . LEU A 1 173 ? -5.594 10.770 -0.839 1.00 86.88 173 LEU A O 1
ATOM 1330 N N . GLY A 1 174 ? -5.222 12.971 -0.596 1.00 90.25 174 GLY A N 1
ATOM 1331 C CA . GLY A 1 174 ? -6.622 13.364 -0.431 1.00 90.25 174 GLY A CA 1
ATOM 1332 C C . GLY A 1 174 ? -7.137 13.395 1.010 1.00 90.25 174 GLY A C 1
ATOM 1333 O O . GLY A 1 174 ? -8.349 13.476 1.198 1.00 90.25 174 GLY A O 1
ATOM 1334 N N . ALA A 1 175 ? -6.256 13.364 2.016 1.00 94.75 175 ALA A N 1
ATOM 1335 C CA . ALA A 1 175 ? -6.623 13.432 3.433 1.00 94.75 175 ALA A CA 1
ATOM 1336 C C . ALA A 1 175 ? -5.999 14.647 4.153 1.00 94.75 175 ALA A C 1
ATOM 1338 O O . ALA A 1 175 ? -4.997 15.220 3.728 1.00 94.75 175 ALA A O 1
ATOM 1339 N N . GLU A 1 176 ? -6.580 15.049 5.281 1.00 97.94 176 GLU A N 1
ATOM 1340 C CA . GLU A 1 176 ? -6.026 16.055 6.190 1.00 97.94 176 GLU A CA 1
ATOM 1341 C C . GLU A 1 176 ? -4.998 15.406 7.141 1.00 97.94 176 GLU A C 1
ATOM 1343 O O . GLU A 1 176 ? -5.305 14.394 7.769 1.00 97.94 176 GLU A O 1
ATOM 1348 N N . PRO A 1 177 ? -3.779 15.945 7.296 1.00 97.94 177 PRO A N 1
ATOM 1349 C CA . PRO A 1 177 ? -2.836 15.437 8.289 1.00 97.94 177 PRO A CA 1
ATOM 1350 C C . PRO A 1 177 ? -3.283 15.809 9.712 1.00 97.94 177 PRO A C 1
ATOM 1352 O O . PRO A 1 177 ? -3.578 16.971 9.983 1.00 97.94 177 PRO A O 1
ATOM 1355 N N . ALA A 1 178 ? -3.309 14.831 10.621 1.00 97.69 178 ALA A N 1
ATOM 1356 C CA . ALA A 1 178 ? -3.651 15.023 12.035 1.00 97.69 178 ALA A CA 1
ATOM 1357 C C . ALA A 1 178 ? -2.410 15.158 12.928 1.00 97.69 178 ALA A C 1
ATOM 1359 O O . ALA A 1 178 ? -2.176 16.212 13.516 1.00 97.69 178 ALA A O 1
ATOM 1360 N N . GLY A 1 179 ? -1.607 14.097 13.001 1.00 96.94 179 GLY A N 1
ATOM 1361 C CA . GLY A 1 179 ? -0.361 14.038 13.755 1.00 96.94 179 GLY A CA 1
ATOM 1362 C C . GLY A 1 179 ? 0.742 13.332 12.976 1.00 96.94 179 GLY A C 1
ATOM 1363 O O . GLY A 1 179 ? 0.473 12.453 12.156 1.00 96.94 179 GLY A O 1
ATOM 1364 N N . CYS A 1 180 ? 1.996 13.707 13.235 1.00 98.06 180 CYS A N 1
ATOM 1365 C CA . CYS A 1 180 ? 3.166 13.141 12.569 1.00 98.06 180 CYS A CA 1
ATOM 1366 C C . CYS A 1 180 ? 4.208 12.684 13.596 1.00 98.06 180 CYS A C 1
ATOM 1368 O O . CYS A 1 180 ? 4.745 13.500 14.346 1.00 98.06 180 CYS A O 1
ATOM 1370 N N . ALA A 1 181 ? 4.506 11.384 13.623 1.00 97.75 181 ALA A N 1
ATOM 1371 C CA . ALA A 1 181 ? 5.558 10.810 14.456 1.00 97.75 181 ALA A CA 1
ATOM 1372 C C . ALA A 1 181 ? 6.830 10.563 13.644 1.00 97.75 181 ALA A C 1
ATOM 1374 O O . ALA A 1 181 ? 6.780 10.168 12.480 1.00 97.75 181 ALA A O 1
ATOM 1375 N N . CYS A 1 182 ? 7.975 10.767 14.288 1.00 96.62 182 CYS A N 1
ATOM 1376 C CA . CYS A 1 182 ? 9.297 10.647 13.684 1.00 96.62 182 CYS A CA 1
ATOM 1377 C C . CYS A 1 182 ? 10.011 9.421 14.254 1.00 96.62 182 CYS A C 1
ATOM 1379 O O . CYS A 1 182 ? 10.192 9.324 15.468 1.00 96.62 182 CYS A O 1
ATOM 1381 N N . VAL A 1 183 ? 10.451 8.508 13.391 1.00 94.62 183 VAL A N 1
ATOM 1382 C CA . VAL A 1 183 ? 11.283 7.363 13.796 1.00 94.62 183 VAL A CA 1
ATOM 1383 C C . VAL A 1 183 ? 12.702 7.819 14.166 1.00 94.62 183 VAL A C 1
ATOM 1385 O O . VAL A 1 183 ? 13.338 7.193 15.009 1.00 94.62 183 VAL A O 1
ATOM 1388 N N . ASN A 1 184 ? 13.163 8.953 13.615 1.00 93.75 184 ASN A N 1
ATOM 1389 C CA . ASN A 1 184 ? 14.509 9.510 13.806 1.00 93.75 184 ASN A CA 1
ATOM 1390 C C . ASN A 1 184 ? 15.635 8.567 13.351 1.00 93.75 184 ASN A C 1
ATOM 1392 O O . ASN A 1 184 ? 16.701 8.531 13.962 1.00 93.75 184 ASN A O 1
ATOM 1396 N N . ALA A 1 185 ? 15.404 7.820 12.273 1.00 89.19 185 ALA A N 1
ATOM 1397 C CA . ALA A 1 185 ? 16.407 6.961 11.662 1.00 89.19 185 ALA A CA 1
ATOM 1398 C C . ALA A 1 185 ? 17.026 7.635 10.433 1.00 89.19 185 ALA A C 1
ATOM 1400 O O . ALA A 1 185 ? 16.345 8.309 9.651 1.00 89.19 185 ALA A O 1
ATOM 1401 N N . THR A 1 186 ? 18.322 7.423 10.216 1.00 86.50 186 THR A N 1
ATOM 1402 C CA . THR A 1 186 ? 18.930 7.715 8.915 1.00 86.50 186 THR A CA 1
ATOM 1403 C C . THR A 1 186 ? 18.468 6.700 7.873 1.00 86.50 186 THR A C 1
ATOM 1405 O O . THR A 1 186 ? 17.956 5.625 8.184 1.00 86.50 186 THR A O 1
ATOM 1408 N N . PHE A 1 187 ? 18.672 7.017 6.595 1.00 79.62 187 PHE A N 1
ATOM 1409 C CA . PHE A 1 187 ? 18.230 6.152 5.503 1.00 79.62 187 PHE A CA 1
ATOM 1410 C C . PHE A 1 187 ? 18.814 4.730 5.553 1.00 79.62 187 PHE A C 1
ATOM 1412 O O . PHE A 1 187 ? 18.136 3.783 5.167 1.00 79.62 187 PHE A O 1
ATOM 1419 N N . ILE A 1 188 ? 20.044 4.575 6.050 1.00 82.81 188 ILE A N 1
ATOM 1420 C CA . ILE A 1 188 ? 20.732 3.282 6.196 1.00 82.81 188 ILE A CA 1
ATOM 1421 C C . ILE A 1 188 ? 20.373 2.540 7.493 1.00 82.81 188 ILE A C 1
ATOM 1423 O O . ILE A 1 188 ? 20.760 1.388 7.673 1.00 82.81 188 ILE A O 1
ATOM 1427 N N . GLU A 1 189 ? 19.663 3.193 8.411 1.00 87.06 189 GLU A N 1
ATOM 1428 C CA . GLU A 1 189 ? 19.223 2.613 9.684 1.00 87.06 189 GLU A CA 1
ATOM 1429 C C . GLU A 1 189 ? 17.785 2.101 9.630 1.00 87.06 189 GLU A C 1
ATOM 1431 O O . GLU A 1 189 ? 17.378 1.395 10.545 1.00 87.06 189 GLU A O 1
ATOM 1436 N N . LEU A 1 190 ? 17.031 2.401 8.565 1.00 85.50 190 LEU A N 1
ATOM 1437 C CA . LEU A 1 190 ? 15.620 2.014 8.444 1.00 85.50 190 LEU A CA 1
ATOM 1438 C C . LEU A 1 190 ? 15.400 0.511 8.618 1.00 85.50 190 LEU A C 1
ATOM 1440 O O . LEU A 1 190 ? 14.497 0.120 9.350 1.00 85.50 190 LEU A O 1
ATOM 1444 N N . GLY A 1 191 ? 16.280 -0.319 8.052 1.00 83.88 191 GLY A N 1
ATOM 1445 C CA . GLY A 1 191 ? 16.197 -1.772 8.202 1.00 83.88 191 GLY A CA 1
ATOM 1446 C C . GLY A 1 191 ? 16.409 -2.292 9.629 1.00 83.88 191 GLY A C 1
ATOM 1447 O O . GLY A 1 191 ? 16.081 -3.436 9.927 1.00 83.88 191 GLY A O 1
ATOM 1448 N N . LYS A 1 192 ? 16.927 -1.448 10.530 1.00 87.00 192 LYS A N 1
ATOM 1449 C CA . LYS A 1 192 ? 17.203 -1.771 11.938 1.00 87.00 192 LYS A CA 1
ATOM 1450 C C . LYS A 1 192 ? 16.124 -1.261 12.891 1.00 87.00 192 LYS A C 1
ATOM 1452 O O . LYS A 1 192 ? 16.244 -1.472 14.095 1.00 87.00 192 LYS A O 1
ATOM 1457 N N . VAL A 1 193 ? 15.124 -0.547 12.378 1.00 89.12 193 VAL A N 1
ATOM 1458 C CA . VAL A 1 193 ? 14.028 -0.009 13.184 1.00 89.12 193 VAL A CA 1
ATOM 1459 C C . VAL A 1 193 ? 13.139 -1.160 13.639 1.00 89.12 193 VAL A C 1
ATOM 1461 O O . VAL A 1 193 ? 12.675 -1.956 12.823 1.00 89.12 193 VAL A O 1
ATOM 1464 N N . ASP A 1 194 ? 12.911 -1.228 14.947 1.00 88.50 194 ASP A N 1
ATOM 1465 C CA . ASP A 1 194 ? 12.119 -2.283 15.570 1.00 88.50 194 ASP A CA 1
ATOM 1466 C C . ASP A 1 194 ? 10.616 -2.080 15.320 1.00 88.50 194 ASP A C 1
ATOM 1468 O O . ASP A 1 194 ? 10.098 -0.962 15.391 1.00 88.50 194 ASP A O 1
ATOM 1472 N N . GLU A 1 195 ? 9.898 -3.174 15.079 1.00 89.56 195 GLU A N 1
ATOM 1473 C CA . GLU A 1 195 ? 8.440 -3.182 14.947 1.00 89.56 195 GLU A CA 1
ATOM 1474 C C . GLU A 1 195 ? 7.765 -2.654 16.224 1.00 89.56 195 GLU A C 1
ATOM 1476 O O . GLU A 1 195 ? 6.789 -1.903 16.140 1.00 89.56 195 GLU A O 1
ATOM 1481 N N . GLU A 1 196 ? 8.313 -2.962 17.407 1.00 93.56 196 GLU A N 1
ATOM 1482 C CA . GLU A 1 196 ? 7.778 -2.471 18.686 1.00 93.56 196 GLU A CA 1
ATOM 1483 C C . GLU A 1 196 ? 7.846 -0.939 18.779 1.00 93.56 196 GLU A C 1
ATOM 1485 O O . GLU A 1 196 ? 6.908 -0.299 19.267 1.00 93.56 196 GLU A O 1
ATOM 1490 N N . GLN A 1 197 ? 8.907 -0.332 18.234 1.00 94.75 197 GLN A N 1
ATOM 1491 C CA . GLN A 1 197 ? 9.028 1.122 18.150 1.00 94.75 197 GLN A CA 1
ATOM 1492 C C . GLN A 1 197 ? 7.914 1.709 17.276 1.00 94.75 197 GLN A C 1
ATOM 1494 O O . GLN A 1 197 ? 7.276 2.686 17.671 1.00 94.75 197 GLN A O 1
ATOM 1499 N N . ILE A 1 198 ? 7.644 1.116 16.109 1.00 95.19 198 ILE A N 1
ATOM 1500 C CA . ILE A 1 198 ? 6.580 1.583 15.207 1.00 95.19 198 ILE A CA 1
ATOM 1501 C C . ILE A 1 198 ? 5.205 1.435 15.863 1.00 95.19 198 ILE A C 1
ATOM 1503 O O . ILE A 1 198 ? 4.391 2.359 15.800 1.00 95.19 198 ILE A O 1
ATOM 1507 N N . LEU A 1 199 ? 4.958 0.316 16.545 1.00 95.44 199 LEU A N 1
ATOM 1508 C CA . LEU A 1 199 ? 3.714 0.078 17.270 1.00 95.44 199 LEU A CA 1
ATOM 1509 C C . LEU A 1 199 ? 3.498 1.109 18.389 1.00 95.44 199 LEU A C 1
ATOM 1511 O O . LEU A 1 199 ? 2.395 1.641 18.532 1.00 95.44 199 LEU A O 1
ATOM 1515 N N . ALA A 1 200 ? 4.543 1.435 19.153 1.00 97.62 200 ALA A N 1
ATOM 1516 C CA . ALA A 1 200 ? 4.487 2.451 20.203 1.00 97.62 200 ALA A CA 1
ATOM 1517 C C . ALA A 1 200 ? 4.209 3.856 19.642 1.00 97.62 200 ALA A C 1
ATOM 1519 O O . ALA A 1 200 ? 3.366 4.577 20.180 1.00 97.62 200 ALA A O 1
ATOM 1520 N N . LEU A 1 201 ? 4.862 4.234 18.536 1.00 97.94 201 LEU A N 1
ATOM 1521 C CA . LEU A 1 201 ? 4.598 5.505 17.850 1.00 97.94 201 LEU A CA 1
ATOM 1522 C C . LEU A 1 201 ? 3.160 5.572 17.319 1.00 97.94 201 LEU A C 1
ATOM 1524 O O . LEU A 1 201 ? 2.501 6.602 17.463 1.00 97.94 201 LEU A O 1
ATOM 1528 N N . GLY A 1 202 ? 2.659 4.474 16.747 1.00 97.25 202 GLY A N 1
ATOM 1529 C CA . GLY A 1 202 ? 1.279 4.360 16.275 1.00 97.25 202 GLY A CA 1
ATOM 1530 C C . GLY A 1 202 ? 0.266 4.567 17.395 1.00 97.25 202 GLY A C 1
ATOM 1531 O O . GLY A 1 202 ? -0.624 5.403 17.253 1.00 97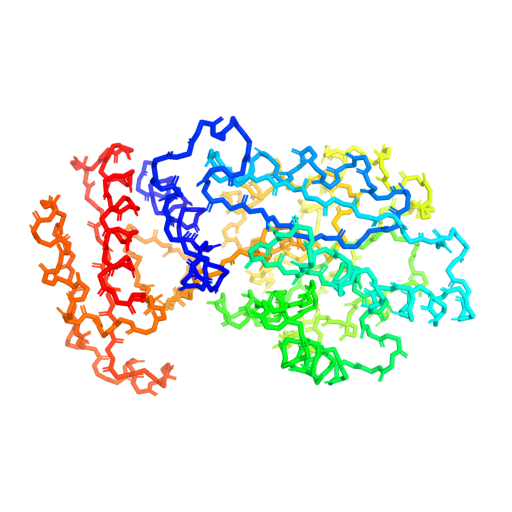.25 202 GLY A O 1
ATOM 1532 N N . ARG A 1 203 ? 0.440 3.879 18.531 1.00 98.31 203 ARG A N 1
ATOM 1533 C CA . ARG A 1 203 ? -0.401 4.062 19.728 1.00 98.31 203 ARG A CA 1
ATOM 1534 C C . ARG A 1 203 ? -0.401 5.507 20.206 1.00 98.31 203 ARG A C 1
ATOM 1536 O O . ARG A 1 203 ? -1.468 6.093 20.349 1.00 98.31 203 ARG A O 1
ATOM 1543 N N . GLY A 1 204 ? 0.784 6.099 20.367 1.00 98.44 204 GLY A N 1
ATOM 1544 C CA . GLY A 1 204 ? 0.917 7.481 20.826 1.00 98.44 204 GLY A CA 1
ATOM 1545 C C . GLY A 1 204 ? 0.204 8.483 19.913 1.00 98.44 204 GLY A C 1
ATOM 1546 O O . GLY A 1 204 ? -0.490 9.371 20.404 1.00 98.44 204 GLY A O 1
ATOM 1547 N N . LEU A 1 205 ? 0.303 8.316 18.588 1.00 98.25 205 LEU A N 1
ATOM 1548 C CA . LEU A 1 205 ? -0.441 9.152 17.639 1.00 98.25 205 LEU A CA 1
ATOM 1549 C C . LEU A 1 205 ? -1.954 8.965 17.763 1.00 98.25 205 LEU A C 1
ATOM 1551 O O . LEU A 1 205 ? -2.684 9.952 17.752 1.00 98.25 205 LEU A O 1
ATOM 1555 N N . CYS A 1 206 ? -2.432 7.728 17.887 1.00 97.38 206 CYS A N 1
ATOM 1556 C CA . CYS A 1 206 ? -3.866 7.462 18.002 1.00 97.38 206 CYS A CA 1
ATOM 1557 C C . CYS A 1 206 ? -4.454 8.007 19.313 1.00 97.38 206 CYS A C 1
ATOM 1559 O O . CYS A 1 206 ? -5.580 8.496 19.324 1.00 97.38 206 CYS A O 1
ATOM 1561 N N . GLU A 1 207 ? -3.691 7.969 20.407 1.00 98.25 207 GLU A N 1
ATOM 1562 C CA . GLU A 1 207 ? -4.078 8.561 21.692 1.00 98.25 207 GLU A CA 1
ATOM 1563 C C . GLU A 1 207 ? -4.079 10.095 21.649 1.00 98.25 207 GLU A C 1
ATOM 1565 O O . GLU A 1 207 ? -4.990 10.732 22.180 1.00 98.25 207 GLU A O 1
ATOM 1570 N N . GLN A 1 208 ? -3.066 10.697 21.020 1.00 98.25 208 GLN A N 1
ATOM 1571 C CA . GLN A 1 208 ? -2.916 12.151 20.947 1.00 98.25 208 GLN A CA 1
ATOM 1572 C C . GLN A 1 208 ? -3.878 12.798 19.940 1.00 98.25 208 GLN A C 1
ATOM 1574 O O . GLN A 1 208 ? -4.343 13.917 20.167 1.00 98.25 208 GLN A O 1
ATOM 1579 N N . TYR A 1 209 ? -4.189 12.095 18.852 1.00 97.94 209 TYR A N 1
ATOM 1580 C CA . TYR A 1 209 ? -5.027 12.557 17.746 1.00 97.94 209 TYR A CA 1
ATOM 1581 C C . TYR A 1 209 ? -6.162 11.552 17.477 1.00 97.94 209 TYR A C 1
ATOM 1583 O O . TYR A 1 209 ? -6.167 10.877 16.442 1.00 97.94 209 TYR A O 1
ATOM 1591 N N . PRO A 1 210 ? -7.128 11.423 18.409 1.00 96.25 210 PRO A N 1
ATOM 1592 C CA . PRO A 1 210 ? -8.189 10.414 18.341 1.00 96.25 210 PRO A CA 1
ATOM 1593 C C . PRO A 1 210 ? -9.256 10.703 17.274 1.00 96.25 210 PRO A C 1
ATOM 1595 O O . PRO A 1 210 ? -10.161 9.897 17.073 1.00 96.25 210 PRO A O 1
ATOM 1598 N N . ASP A 1 211 ? -9.200 11.866 16.624 1.00 94.88 211 ASP A N 1
ATOM 1599 C CA . ASP A 1 211 ? -10.095 12.269 15.540 1.00 94.88 211 ASP A CA 1
ATOM 1600 C C . ASP A 1 211 ? -9.597 11.850 14.146 1.00 94.88 211 ASP A C 1
ATOM 1602 O O . ASP A 1 211 ? -10.321 12.034 13.165 1.00 94.88 211 ASP A O 1
ATOM 1606 N N . ALA A 1 212 ? -8.391 11.283 14.043 1.00 96.31 212 ALA A N 1
ATOM 1607 C CA . ALA A 1 212 ? -7.905 10.664 12.816 1.00 96.31 212 ALA A CA 1
ATOM 1608 C C . ALA A 1 212 ? -8.662 9.356 12.519 1.00 96.31 212 ALA A C 1
ATOM 1610 O O . ALA A 1 212 ? -8.873 8.535 13.410 1.00 96.31 212 ALA A O 1
ATOM 1611 N N . ASP A 1 213 ? -9.040 9.138 11.257 1.00 86.44 213 ASP A N 1
ATOM 1612 C CA . ASP A 1 213 ? -9.670 7.896 10.787 1.00 86.44 213 ASP A CA 1
ATOM 1613 C C . ASP A 1 213 ? -8.670 6.900 10.182 1.00 86.44 213 ASP A C 1
ATOM 1615 O O . ASP A 1 213 ? -8.997 5.716 10.018 1.00 86.44 213 ASP A O 1
ATOM 1619 N N . THR A 1 214 ? -7.437 7.349 9.923 1.00 89.19 214 THR A N 1
ATOM 1620 C CA . THR A 1 214 ? -6.355 6.509 9.405 1.00 89.19 214 THR A CA 1
ATOM 1621 C C . THR A 1 214 ? -5.000 6.739 10.077 1.00 89.19 214 THR A C 1
ATOM 1623 O O . THR A 1 214 ? -4.667 7.842 10.513 1.00 89.19 214 THR A O 1
ATOM 1626 N N . LEU A 1 215 ? -4.176 5.688 10.109 1.00 94.62 215 LEU A N 1
ATOM 1627 C CA . LEU A 1 215 ? -2.743 5.754 10.392 1.00 94.62 215 LEU A CA 1
ATOM 1628 C C . LEU A 1 215 ? -1.969 5.365 9.134 1.00 94.62 215 LEU A C 1
ATOM 1630 O O . LEU A 1 215 ? -2.104 4.256 8.627 1.00 94.62 215 LEU A O 1
ATOM 1634 N N . TYR A 1 216 ? -1.126 6.268 8.654 1.00 95.00 216 TYR A N 1
ATOM 1635 C CA . TYR A 1 216 ? -0.361 6.090 7.432 1.00 95.00 216 TYR A CA 1
ATOM 1636 C C . TYR A 1 216 ? 1.118 5.844 7.718 1.00 95.00 216 TYR A C 1
ATOM 1638 O O . TYR A 1 216 ? 1.772 6.613 8.424 1.00 95.00 216 TYR A O 1
ATOM 1646 N N . ILE A 1 217 ? 1.665 4.786 7.129 1.00 92.62 217 ILE A N 1
ATOM 1647 C CA . ILE A 1 217 ? 3.073 4.414 7.229 1.00 92.62 217 ILE A CA 1
ATOM 1648 C C . ILE A 1 217 ? 3.672 4.359 5.806 1.00 92.62 217 ILE A C 1
ATOM 1650 O O . ILE A 1 217 ? 3.710 3.297 5.179 1.00 92.62 217 ILE A O 1
ATOM 1654 N N . PRO A 1 218 ? 4.129 5.509 5.265 1.00 88.00 218 PRO A N 1
ATOM 1655 C CA . PRO A 1 218 ? 4.556 5.678 3.867 1.00 88.00 218 PRO A CA 1
ATOM 1656 C C . PRO A 1 218 ? 5.844 4.951 3.471 1.00 88.00 218 PRO A C 1
ATOM 1658 O O . PRO A 1 218 ? 6.227 4.946 2.299 1.00 88.00 218 PRO A O 1
ATOM 1661 N N . CYS A 1 219 ? 6.600 4.453 4.444 1.00 86.25 219 CYS A N 1
ATOM 1662 C CA . CYS A 1 219 ? 7.936 3.926 4.218 1.00 86.25 219 CYS A CA 1
ATOM 1663 C C . CYS A 1 219 ? 7.900 2.395 4.226 1.00 86.25 219 CYS A C 1
ATOM 1665 O O . CYS A 1 219 ? 7.564 1.819 5.257 1.00 86.25 219 CYS A O 1
ATOM 1667 N N . PRO A 1 220 ? 8.298 1.721 3.133 1.00 78.38 220 PRO A N 1
ATOM 1668 C CA . PRO A 1 220 ? 8.294 0.264 3.083 1.00 78.38 220 PRO A CA 1
ATOM 1669 C C . PRO A 1 220 ? 9.592 -0.366 3.627 1.00 78.38 220 PRO A C 1
ATOM 1671 O O . PRO A 1 220 ? 9.865 -1.533 3.369 1.00 78.38 220 PRO A O 1
ATOM 1674 N N . HIS A 1 221 ? 10.449 0.417 4.294 1.00 82.56 221 HIS A N 1
ATOM 1675 C CA . HIS A 1 221 ? 11.828 0.023 4.629 1.00 82.56 221 HIS A CA 1
ATOM 1676 C C . HIS A 1 221 ? 12.031 -0.334 6.107 1.00 82.56 221 HIS A C 1
ATOM 1678 O O . HIS A 1 221 ? 13.164 -0.530 6.530 1.00 82.56 221 HIS A O 1
ATOM 1684 N N . PHE A 1 222 ? 10.955 -0.392 6.886 1.00 83.69 222 PHE A N 1
ATOM 1685 C CA . PHE A 1 222 ? 10.948 -0.907 8.252 1.00 83.69 222 PHE A CA 1
ATOM 1686 C C . PHE A 1 222 ? 9.727 -1.811 8.445 1.00 83.69 222 PHE A C 1
ATOM 1688 O O . PHE A 1 222 ? 8.799 -1.775 7.634 1.00 83.69 222 PHE A O 1
ATOM 1695 N N . ALA A 1 223 ? 9.763 -2.669 9.466 1.00 85.06 223 ALA A N 1
ATOM 1696 C CA . ALA A 1 223 ? 8.724 -3.670 9.691 1.00 85.06 223 ALA A CA 1
ATOM 1697 C C . ALA A 1 223 ? 7.392 -3.003 10.067 1.00 85.06 223 ALA A C 1
ATOM 1699 O O . ALA A 1 223 ? 7.342 -2.149 10.954 1.00 85.06 223 ALA A O 1
ATOM 1700 N N . THR A 1 224 ? 6.317 -3.362 9.364 1.00 82.19 224 THR A N 1
ATOM 1701 C CA . THR A 1 224 ? 4.989 -2.749 9.547 1.00 82.19 224 THR A CA 1
ATOM 1702 C C . THR A 1 224 ? 3.840 -3.748 9.502 1.00 82.19 224 THR A C 1
ATOM 1704 O O . THR A 1 224 ? 2.768 -3.438 10.016 1.00 82.19 224 THR A O 1
ATOM 1707 N N . ALA A 1 225 ? 4.029 -4.947 8.949 1.00 76.94 225 ALA A N 1
ATOM 1708 C CA . ALA A 1 225 ? 2.988 -5.959 8.821 1.00 76.94 225 ALA A CA 1
ATOM 1709 C C . ALA A 1 225 ? 2.388 -6.336 10.183 1.00 76.94 225 ALA A C 1
ATOM 1711 O O . ALA A 1 225 ? 1.166 -6.402 10.315 1.00 76.94 225 ALA A O 1
ATOM 1712 N N . GLY A 1 226 ? 3.221 -6.508 11.217 1.00 76.88 226 GLY A N 1
ATOM 1713 C CA . GLY A 1 226 ? 2.758 -6.805 12.575 1.00 76.88 226 GLY A CA 1
ATOM 1714 C C . GLY A 1 226 ? 2.133 -5.613 13.305 1.00 76.88 226 GLY A C 1
ATOM 1715 O O . GLY A 1 226 ? 1.513 -5.803 14.347 1.00 76.88 226 GLY A O 1
ATOM 1716 N N . VAL A 1 227 ? 2.232 -4.393 12.763 1.00 81.75 227 VAL A N 1
ATOM 1717 C CA . VAL A 1 227 ? 1.660 -3.170 13.359 1.00 81.75 227 VAL A CA 1
ATOM 1718 C C . VAL A 1 227 ? 0.194 -2.974 12.970 1.00 81.75 227 VAL A C 1
ATOM 1720 O O . VAL A 1 227 ? -0.575 -2.421 13.757 1.00 81.75 227 VAL A O 1
ATOM 1723 N N . ILE A 1 228 ? -0.198 -3.440 11.779 1.00 78.38 228 ILE A N 1
ATOM 1724 C CA . ILE A 1 228 ? -1.520 -3.201 11.180 1.00 78.38 228 ILE A CA 1
ATOM 1725 C C . ILE A 1 228 ? -2.636 -3.699 12.108 1.00 78.38 228 ILE A C 1
ATOM 1727 O O . ILE A 1 228 ? -3.372 -2.892 12.674 1.00 78.38 228 ILE A O 1
ATOM 1731 N N . GLU A 1 229 ? -2.739 -5.017 12.318 1.00 76.06 229 GLU A N 1
ATOM 1732 C CA . GLU A 1 229 ? -3.857 -5.607 13.071 1.00 76.06 229 GLU A CA 1
ATOM 1733 C C . GLU A 1 229 ? -3.960 -5.069 14.513 1.00 76.06 229 GLU A C 1
ATOM 1735 O O . GLU A 1 229 ? -5.070 -4.716 14.925 1.00 76.06 229 GLU A O 1
ATOM 1740 N N . PRO A 1 230 ? -2.868 -4.957 15.301 1.00 76.19 230 PRO A N 1
ATOM 1741 C CA . PRO A 1 230 ? -2.958 -4.419 16.655 1.00 76.19 230 PRO A CA 1
ATOM 1742 C C . PRO A 1 230 ? -3.533 -3.003 16.713 1.00 76.19 230 PRO A C 1
ATOM 1744 O O . PRO A 1 230 ? -4.451 -2.768 17.499 1.00 76.19 230 PRO A O 1
ATOM 1747 N N . ILE A 1 231 ? -3.049 -2.082 15.871 1.00 83.25 231 ILE A N 1
ATOM 1748 C CA . ILE A 1 231 ? -3.526 -0.692 15.860 1.00 83.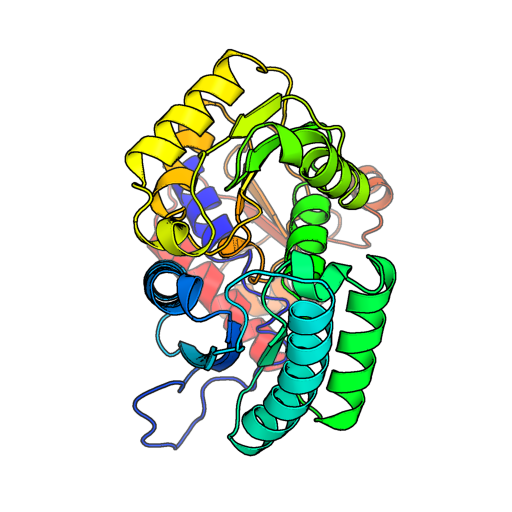25 231 ILE A CA 1
ATOM 1749 C C . ILE A 1 231 ? -4.980 -0.620 15.391 1.00 83.25 231 ILE A C 1
ATOM 1751 O O . ILE A 1 231 ? -5.807 0.010 16.055 1.00 83.25 231 ILE A O 1
ATOM 1755 N N . GLU A 1 232 ? -5.329 -1.292 14.291 1.00 79.00 232 GLU A N 1
ATOM 1756 C CA . GLU A 1 232 ? -6.708 -1.292 13.788 1.00 79.00 232 GLU A CA 1
ATOM 1757 C C . GLU A 1 232 ? -7.676 -1.837 14.843 1.00 79.00 232 GLU A C 1
ATOM 1759 O O . GLU A 1 232 ? -8.750 -1.274 15.091 1.00 79.00 232 GLU A O 1
ATOM 1764 N N . LYS A 1 233 ? -7.293 -2.921 15.523 1.00 69.00 233 LYS A N 1
ATOM 1765 C CA . LYS A 1 233 ? -8.110 -3.552 16.559 1.00 69.00 233 LYS A CA 1
ATOM 1766 C C . LYS A 1 233 ? -8.306 -2.652 17.773 1.00 69.00 233 LYS A C 1
ATOM 1768 O O . LYS A 1 233 ? -9.438 -2.579 18.261 1.00 69.00 233 LYS A O 1
ATOM 1773 N N . GLU A 1 234 ? -7.233 -2.023 18.242 1.00 85.25 234 GLU A N 1
ATOM 1774 C CA . GLU A 1 234 ? -7.181 -1.215 19.464 1.00 85.25 234 GLU A CA 1
ATOM 1775 C C . GLU A 1 234 ? -7.905 0.127 19.299 1.00 85.25 234 GLU A C 1
ATOM 1777 O O . GLU A 1 234 ? -8.711 0.484 20.158 1.00 85.25 234 GLU A O 1
ATOM 1782 N N . PHE A 1 235 ? -7.710 0.818 18.171 1.00 84.06 235 PHE A N 1
ATOM 1783 C CA . PHE A 1 235 ? -8.219 2.182 17.968 1.00 84.06 235 PHE A CA 1
ATOM 1784 C C . PHE A 1 235 ? -9.407 2.280 17.006 1.00 84.06 235 PHE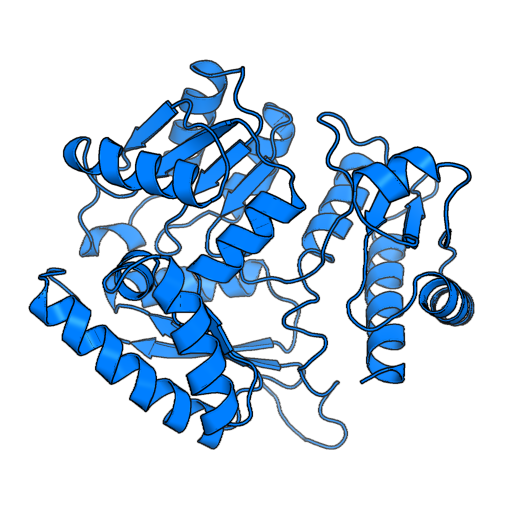 A C 1
ATOM 1786 O O . PHE A 1 235 ? -10.088 3.301 16.978 1.00 84.06 235 PHE A O 1
ATOM 1793 N N . GLY A 1 236 ? -9.708 1.231 16.233 1.00 76.81 236 GLY A N 1
ATOM 1794 C CA . GLY A 1 236 ? -10.839 1.241 15.295 1.00 76.81 236 GLY A CA 1
ATOM 1795 C C . GLY A 1 236 ? -10.638 2.146 14.074 1.00 76.81 236 GLY A C 1
ATOM 1796 O O . GLY A 1 236 ? -11.618 2.518 13.431 1.00 76.81 236 GLY A O 1
ATOM 1797 N N . ILE A 1 237 ? -9.388 2.489 13.765 1.00 80.00 237 ILE A N 1
ATOM 1798 C CA . ILE A 1 237 ? -8.978 3.238 12.571 1.00 80.00 237 ILE A CA 1
ATOM 1799 C C . ILE A 1 237 ? -8.445 2.280 11.500 1.00 80.00 237 ILE A C 1
ATOM 1801 O O . ILE A 1 237 ? -8.222 1.106 11.791 1.00 80.00 237 ILE A O 1
ATOM 1805 N N . THR A 1 238 ? -8.222 2.768 10.279 1.00 81.25 238 THR A N 1
ATOM 1806 C CA . THR A 1 238 ? -7.565 1.969 9.224 1.00 81.25 238 THR A CA 1
ATOM 1807 C C . THR A 1 238 ? -6.067 2.251 9.191 1.00 81.25 238 THR A C 1
ATOM 1809 O O . THR A 1 238 ? -5.662 3.414 9.223 1.00 81.25 238 THR A O 1
ATOM 1812 N N . VAL A 1 239 ? -5.234 1.219 9.096 1.00 82.75 239 VAL A N 1
ATOM 1813 C CA . VAL A 1 239 ? -3.787 1.387 8.905 1.00 82.75 239 VAL A CA 1
ATOM 1814 C C . VAL A 1 239 ? -3.465 1.195 7.428 1.00 82.75 239 VAL A C 1
ATOM 1816 O O . VAL A 1 239 ? -3.861 0.205 6.828 1.00 82.75 239 VAL A O 1
ATOM 1819 N N . ILE A 1 240 ? -2.741 2.143 6.837 1.00 83.06 240 ILE A N 1
ATOM 1820 C CA . ILE A 1 240 ? -2.263 2.066 5.453 1.00 83.06 240 ILE A CA 1
ATOM 1821 C C . ILE A 1 240 ? -0.742 2.018 5.491 1.00 83.06 240 ILE A C 1
ATOM 1823 O O . ILE A 1 240 ? -0.107 2.972 5.945 1.00 83.06 240 ILE A O 1
ATOM 1827 N N . THR A 1 241 ? -0.140 0.946 4.980 1.00 83.94 241 THR A N 1
ATOM 1828 C CA . THR A 1 241 ? 1.319 0.856 4.816 1.00 83.94 241 THR A CA 1
ATOM 1829 C C . THR A 1 241 ? 1.694 0.839 3.341 1.00 83.94 241 THR A C 1
ATOM 1831 O O . THR A 1 241 ? 0.952 0.332 2.499 1.00 83.94 241 THR A O 1
ATOM 1834 N N . ALA A 1 242 ? 2.871 1.368 3.007 1.00 77.88 242 ALA A N 1
ATOM 1835 C CA . ALA A 1 242 ? 3.369 1.343 1.631 1.00 77.88 242 ALA A CA 1
ATOM 1836 C C . ALA A 1 242 ? 3.529 -0.076 1.066 1.00 77.88 242 ALA A C 1
ATOM 1838 O O . ALA A 1 242 ? 3.462 -0.249 -0.146 1.00 77.88 242 ALA A O 1
ATOM 1839 N N . LEU A 1 243 ? 3.752 -1.071 1.930 1.00 68.75 243 LEU A N 1
ATOM 1840 C CA . LEU A 1 243 ? 3.891 -2.476 1.550 1.00 68.75 243 LEU A CA 1
ATOM 1841 C C . LEU A 1 243 ? 2.531 -3.118 1.250 1.00 68.75 243 LEU A C 1
ATOM 1843 O O . LEU A 1 243 ? 2.384 -3.765 0.220 1.00 68.75 243 LEU A O 1
ATOM 1847 N N . GLN A 1 244 ? 1.542 -2.889 2.119 1.00 65.31 244 GLN A N 1
ATOM 1848 C CA . GLN A 1 244 ? 0.172 -3.389 1.966 1.00 65.31 244 GLN A CA 1
ATOM 1849 C C . GLN A 1 244 ? -0.556 -2.732 0.786 1.00 65.31 244 GLN A C 1
ATOM 1851 O O . GLN A 1 244 ? -1.412 -3.344 0.166 1.00 65.31 244 GLN A O 1
ATOM 1856 N N . ALA A 1 245 ? -0.234 -1.475 0.473 1.00 55.78 245 ALA A N 1
ATOM 1857 C CA . ALA A 1 245 ? -0.923 -0.724 -0.570 1.00 55.78 245 ALA A CA 1
ATOM 1858 C C . ALA A 1 245 ? -0.642 -1.232 -1.995 1.00 55.78 245 ALA A C 1
ATOM 1860 O O . ALA A 1 245 ? -1.439 -0.969 -2.891 1.00 55.78 245 ALA A O 1
ATOM 1861 N N . ILE A 1 246 ? 0.457 -1.965 -2.220 1.00 58.16 246 ILE A N 1
ATOM 1862 C CA . ILE A 1 246 ? 0.853 -2.576 -3.512 1.00 58.16 246 ILE A CA 1
ATOM 1863 C C . ILE A 1 246 ? -0.040 -3.794 -3.803 1.00 58.16 246 ILE A C 1
ATOM 1865 O O . ILE A 1 246 ? 0.387 -4.754 -4.425 1.00 58.16 246 ILE A O 1
ATOM 1869 N N . ASP A 1 247 ? -1.286 -3.775 -3.341 1.00 49.03 247 ASP A N 1
ATOM 1870 C CA . ASP A 1 247 ? -2.163 -4.925 -3.317 1.00 49.03 247 ASP A CA 1
ATOM 1871 C C . ASP A 1 247 ? -3.618 -4.468 -3.605 1.00 49.03 247 ASP A C 1
ATOM 1873 O O . ASP A 1 247 ? -4.109 -3.475 -3.072 1.00 49.03 247 ASP A O 1
ATOM 1877 N N . GLY A 1 248 ? -4.319 -5.111 -4.553 1.00 47.84 248 GLY A N 1
ATOM 1878 C CA . GLY A 1 248 ? -5.250 -4.386 -5.434 1.00 47.84 248 GLY A CA 1
ATOM 1879 C C . GLY A 1 248 ? -6.802 -4.530 -5.382 1.00 47.84 248 GLY A C 1
ATOM 1880 O O . GLY A 1 248 ? -7.428 -4.215 -6.384 1.00 47.84 248 GLY A O 1
ATOM 1881 N N . VAL A 1 249 ? -7.520 -5.045 -4.378 1.00 50.53 249 VAL A N 1
ATOM 1882 C CA . VAL A 1 249 ? -9.019 -5.006 -4.440 1.00 50.53 249 VAL A CA 1
ATOM 1883 C C . VAL A 1 249 ? -9.532 -3.636 -4.031 1.00 50.53 249 VAL A C 1
ATOM 1885 O O . VAL A 1 249 ? -9.112 -3.102 -3.005 1.00 50.53 249 VAL A O 1
ATOM 1888 N N . ARG A 1 250 ? -10.555 -3.138 -4.744 1.00 52.22 250 ARG A N 1
ATOM 1889 C CA . ARG A 1 250 ? -11.324 -1.961 -4.328 1.00 52.22 250 ARG A CA 1
ATOM 1890 C C . ARG A 1 250 ? -12.505 -2.336 -3.430 1.00 52.22 250 ARG A C 1
ATOM 1892 O O . ARG A 1 250 ? -13.535 -2.845 -3.880 1.00 52.22 250 ARG A O 1
ATOM 1899 N N . LEU A 1 251 ? -12.375 -2.038 -2.143 1.00 55.53 251 LEU A N 1
ATOM 1900 C CA . LEU A 1 251 ? -13.478 -2.113 -1.184 1.00 55.53 251 LEU A CA 1
ATOM 1901 C C . LEU A 1 251 ? -14.458 -0.950 -1.403 1.00 55.53 251 LEU A C 1
ATOM 1903 O O . LEU A 1 251 ? -14.059 0.150 -1.780 1.00 55.53 251 LEU A O 1
ATOM 1907 N N . VAL A 1 252 ? -15.749 -1.180 -1.151 1.00 53.25 252 VAL A N 1
ATOM 1908 C CA . VAL A 1 252 ? -16.790 -0.144 -1.221 1.00 53.25 252 VAL A CA 1
ATOM 1909 C C . VAL A 1 252 ? -17.399 0.058 0.161 1.00 53.25 252 VAL A C 1
ATOM 1911 O O . VAL A 1 252 ? -18.092 -0.809 0.692 1.00 53.25 252 VAL A O 1
ATOM 1914 N N . GLY A 1 253 ? -17.151 1.233 0.736 1.00 50.97 253 GLY A N 1
ATOM 1915 C CA . GLY A 1 253 ? -17.620 1.608 2.067 1.00 50.97 253 GLY A CA 1
ATOM 1916 C C . GLY A 1 253 ? -16.698 1.125 3.192 1.00 50.97 253 GLY A C 1
ATOM 1917 O O . GLY A 1 253 ? -16.351 -0.057 3.299 1.00 50.97 253 GLY A O 1
ATOM 1918 N N . THR A 1 254 ? -16.328 2.060 4.065 1.00 53.97 254 THR A N 1
ATOM 1919 C CA . THR A 1 254 ? -15.339 1.893 5.143 1.00 53.97 254 THR A CA 1
ATOM 1920 C C . THR A 1 254 ? -15.867 2.440 6.468 1.00 53.97 254 THR A C 1
ATOM 1922 O O . THR A 1 254 ? -15.448 3.486 6.952 1.00 53.97 254 THR A O 1
ATOM 1925 N N . PRO A 1 255 ? -16.864 1.769 7.071 1.00 49.06 255 PRO A N 1
ATOM 1926 C CA . PRO A 1 255 ? -17.428 2.244 8.323 1.00 49.06 255 PRO A CA 1
ATOM 1927 C C . PRO A 1 255 ? -16.421 2.052 9.464 1.00 49.06 255 PRO A C 1
ATOM 1929 O O . PRO A 1 255 ? -15.826 0.981 9.576 1.00 49.06 255 PRO A O 1
ATOM 1932 N N . ALA A 1 256 ? -16.337 3.038 10.363 1.00 40.19 256 ALA A N 1
ATOM 1933 C CA . ALA A 1 256 ? -15.511 2.994 11.580 1.00 40.19 256 ALA A CA 1
ATOM 1934 C C . ALA A 1 256 ? -15.765 1.745 12.454 1.00 40.19 256 ALA A C 1
ATOM 1936 O O . ALA A 1 256 ? -14.920 1.321 13.231 1.00 40.19 256 ALA A O 1
ATOM 1937 N N . GLN A 1 257 ? -16.940 1.117 12.316 1.00 42.62 257 GLN A N 1
ATOM 1938 C CA . GLN A 1 257 ? -17.231 -0.197 12.886 1.00 42.62 257 GLN A CA 1
ATOM 1939 C C . GLN A 1 257 ? -17.865 -1.109 11.829 1.00 42.62 257 GLN A C 1
ATOM 1941 O O . GLN A 1 257 ? -19.028 -0.936 11.451 1.00 42.62 257 GLN A O 1
ATOM 1946 N N . ARG A 1 258 ? -17.124 -2.122 11.362 1.00 56.62 258 ARG A N 1
ATOM 1947 C CA . ARG A 1 258 ? -17.634 -3.127 10.413 1.00 56.62 258 ARG A CA 1
ATOM 1948 C C . ARG A 1 258 ? -18.386 -4.245 11.134 1.00 56.62 258 ARG A C 1
ATOM 1950 O O . ARG A 1 258 ? -17.872 -4.882 12.048 1.00 56.62 258 ARG A O 1
ATOM 1957 N N . LYS A 1 259 ? -19.604 -4.537 10.669 1.00 60.69 259 LYS A N 1
ATOM 1958 C CA . LYS A 1 259 ? -20.488 -5.579 11.226 1.00 60.69 259 LYS A CA 1
ATOM 1959 C C . LYS A 1 259 ? -20.552 -6.842 10.356 1.00 60.69 259 LYS A C 1
ATOM 1961 O O . LYS A 1 259 ? -21.635 -7.308 10.028 1.00 60.69 259 LYS A O 1
ATOM 1966 N N . GLY A 1 260 ? -19.393 -7.377 9.961 1.00 55.59 260 GLY A N 1
ATOM 1967 C CA . GLY A 1 260 ? -19.304 -8.626 9.187 1.00 55.59 260 GLY A CA 1
ATOM 1968 C C . GLY A 1 260 ? -19.829 -8.525 7.750 1.00 55.59 260 GLY A C 1
ATOM 1969 O O . GLY A 1 260 ? -20.143 -9.538 7.144 1.00 55.59 260 GLY A O 1
ATOM 1970 N N . ILE A 1 261 ? -19.956 -7.321 7.194 1.00 66.94 261 ILE A N 1
ATOM 1971 C CA . ILE A 1 261 ? -20.396 -7.102 5.812 1.00 66.94 261 ILE A CA 1
ATOM 1972 C C . ILE A 1 261 ? -19.270 -6.394 5.069 1.00 66.94 261 ILE A C 1
ATOM 1974 O O . ILE A 1 261 ? -18.774 -5.366 5.538 1.00 66.94 261 ILE A O 1
ATOM 1978 N N . VAL A 1 262 ? -18.892 -6.937 3.916 1.00 63.47 262 VAL A N 1
ATOM 1979 C CA . VAL A 1 262 ? -17.857 -6.376 3.047 1.00 63.47 262 VAL A CA 1
ATOM 1980 C C . VAL A 1 262 ? -18.444 -6.232 1.654 1.00 63.47 262 VAL A C 1
ATOM 1982 O O . VAL A 1 262 ? -18.781 -7.232 1.022 1.00 63.47 262 VAL A O 1
ATOM 1985 N N . SER A 1 263 ? -18.595 -4.988 1.201 1.00 71.00 263 SER A N 1
ATOM 1986 C CA . SER A 1 263 ? -18.892 -4.699 -0.198 1.00 71.00 263 SER A CA 1
ATOM 1987 C C . SER A 1 263 ? -17.588 -4.427 -0.932 1.00 71.00 263 SER A C 1
ATOM 1989 O O . SER A 1 263 ? -16.709 -3.741 -0.410 1.00 71.00 263 SER A O 1
ATOM 1991 N N . PHE A 1 264 ? -17.452 -4.973 -2.128 1.00 67.62 264 PHE A N 1
ATOM 1992 C CA . PHE A 1 264 ? -16.240 -4.879 -2.925 1.00 67.62 264 PHE A CA 1
ATOM 1993 C C . PHE A 1 264 ? -16.578 -4.899 -4.412 1.00 67.62 264 PHE A C 1
ATOM 1995 O O . PHE A 1 264 ? -17.689 -5.253 -4.830 1.00 67.62 264 PHE A O 1
ATOM 2002 N N . LEU A 1 265 ? -15.607 -4.465 -5.200 1.00 60.66 265 LEU A N 1
ATOM 2003 C CA . LEU A 1 265 ? -15.605 -4.558 -6.646 1.00 60.66 265 LEU A CA 1
ATOM 2004 C C . LEU A 1 265 ? -14.394 -5.369 -7.070 1.00 60.66 265 LEU A C 1
ATOM 2006 O O . LEU A 1 265 ? -13.324 -5.258 -6.472 1.00 60.66 265 LEU A O 1
ATOM 2010 N N . VAL A 1 266 ? -14.590 -6.167 -8.108 1.00 62.34 266 VAL A N 1
ATOM 2011 C CA . VAL A 1 266 ? -13.521 -6.880 -8.792 1.00 62.34 266 VAL A CA 1
ATOM 2012 C C . VAL A 1 266 ? -13.431 -6.254 -10.173 1.00 62.34 266 VAL A C 1
ATOM 2014 O O . VAL A 1 266 ? -14.443 -6.168 -10.870 1.00 62.34 266 VAL A O 1
ATOM 2017 N N . ASP A 1 267 ? -12.260 -5.728 -10.521 1.00 54.00 267 ASP A N 1
ATOM 2018 C CA . ASP A 1 267 ? -12.064 -5.050 -11.801 1.00 54.00 267 ASP A CA 1
ATOM 2019 C C . ASP A 1 267 ? -12.414 -5.991 -12.966 1.00 54.00 267 ASP A C 1
ATOM 2021 O O . ASP A 1 267 ? -12.222 -7.201 -12.878 1.00 54.00 267 ASP A O 1
ATOM 2025 N N . ALA A 1 268 ? -12.987 -5.422 -14.032 1.00 58.41 268 ALA A N 1
ATOM 2026 C CA . ALA A 1 268 ? -13.482 -6.117 -15.228 1.00 58.41 268 ALA A CA 1
ATOM 2027 C C . ALA A 1 268 ? -14.644 -7.119 -15.035 1.00 58.41 268 ALA A C 1
ATOM 2029 O O . ALA A 1 268 ? -15.195 -7.584 -16.031 1.00 58.41 268 ALA A O 1
ATOM 2030 N N . ILE A 1 269 ? -15.102 -7.384 -13.805 1.00 72.12 269 ILE A N 1
ATOM 2031 C CA . ILE A 1 269 ? -16.227 -8.295 -13.547 1.00 72.12 269 ILE A CA 1
ATOM 2032 C C . ILE A 1 269 ? -17.421 -7.518 -13.010 1.00 72.12 269 ILE A C 1
ATOM 2034 O O . ILE A 1 269 ? -17.387 -6.933 -11.922 1.00 72.12 269 ILE A O 1
ATOM 2038 N N . HIS A 1 270 ? -18.532 -7.543 -13.746 1.00 78.06 270 HIS A N 1
ATOM 2039 C CA . HIS A 1 270 ? -19.756 -6.942 -13.245 1.00 78.06 270 HIS A CA 1
ATOM 2040 C C . HIS A 1 270 ? -20.251 -7.723 -12.011 1.00 78.06 270 HIS A C 1
ATOM 2042 O O . HIS A 1 270 ? -20.288 -8.954 -12.039 1.00 78.06 270 HIS A O 1
ATOM 2048 N N . PRO A 1 271 ? -20.701 -7.063 -10.927 1.00 79.44 271 PRO A N 1
ATOM 2049 C CA . PRO A 1 271 ? -21.075 -7.758 -9.696 1.00 79.44 271 PRO A CA 1
ATOM 2050 C C . PRO A 1 271 ? -22.110 -8.876 -9.853 1.00 79.44 271 PRO A C 1
ATOM 2052 O O . PRO A 1 271 ? -22.071 -9.845 -9.101 1.00 79.44 271 PRO A O 1
ATOM 2055 N N . HIS A 1 272 ? -23.038 -8.754 -10.809 1.00 81.56 272 HIS A N 1
ATOM 2056 C CA . HIS A 1 272 ? -24.007 -9.818 -11.106 1.00 81.56 272 HIS A CA 1
ATOM 2057 C C . HIS A 1 272 ? -23.361 -11.069 -11.715 1.00 81.56 272 HIS A C 1
ATOM 2059 O O . HIS A 1 272 ? -23.754 -12.180 -11.356 1.00 81.56 272 HIS A O 1
ATOM 2065 N N . ASP A 1 273 ? -22.353 -10.897 -12.566 1.00 82.38 273 ASP A N 1
ATOM 2066 C CA . ASP A 1 273 ? -21.615 -12.007 -13.169 1.00 82.38 273 ASP A CA 1
ATOM 2067 C C . ASP A 1 273 ? -20.735 -12.676 -12.113 1.00 82.38 273 ASP A C 1
ATOM 2069 O O . ASP A 1 273 ? -20.762 -13.896 -11.962 1.00 82.38 273 ASP A O 1
ATOM 2073 N N . LEU A 1 274 ? -20.075 -11.866 -11.274 1.00 79.62 274 LEU A N 1
ATOM 2074 C CA . LEU A 1 274 ? -19.326 -12.353 -10.117 1.00 79.62 274 LEU A CA 1
ATOM 2075 C C . LEU A 1 274 ? -20.216 -13.188 -9.188 1.00 79.62 274 LEU A C 1
ATOM 2077 O O . LEU A 1 274 ? -19.839 -14.280 -8.783 1.00 79.62 274 LEU A O 1
ATOM 2081 N N . GLY A 1 275 ? -21.423 -12.707 -8.876 1.00 83.62 275 GLY A N 1
ATOM 2082 C CA . GLY A 1 275 ? -22.373 -13.452 -8.049 1.00 83.62 275 GLY A CA 1
ATOM 2083 C C . GLY A 1 275 ? -22.780 -14.797 -8.653 1.00 83.62 275 GLY A C 1
ATOM 2084 O O . GLY A 1 275 ? -22.948 -15.759 -7.913 1.00 83.62 275 GLY A O 1
ATOM 2085 N N . THR A 1 276 ? -22.897 -14.871 -9.980 1.00 83.94 276 THR A N 1
ATOM 2086 C CA . THR A 1 276 ? -23.249 -16.106 -10.697 1.00 83.94 276 THR A CA 1
ATOM 2087 C C . THR A 1 276 ? -22.108 -17.119 -10.663 1.00 83.94 276 THR A C 1
ATOM 2089 O O . THR A 1 276 ? -22.343 -18.305 -10.454 1.00 83.94 276 THR A O 1
ATOM 2092 N N . ILE A 1 277 ? -20.867 -16.663 -10.827 1.00 84.44 277 ILE A N 1
ATOM 2093 C CA . ILE A 1 277 ? -19.700 -17.548 -10.794 1.00 84.44 277 ILE A CA 1
ATOM 2094 C C . ILE A 1 277 ? -19.456 -18.081 -9.385 1.00 84.44 277 ILE A C 1
ATOM 2096 O O . ILE A 1 277 ? -19.280 -19.281 -9.202 1.00 84.44 277 ILE A O 1
ATOM 2100 N N . LEU A 1 278 ? -19.491 -17.201 -8.382 1.00 85.00 278 LEU A N 1
ATOM 2101 C CA . LEU A 1 278 ? -19.274 -17.595 -6.992 1.00 85.00 278 LEU A CA 1
ATOM 2102 C C . LEU A 1 278 ? -20.327 -18.606 -6.515 1.00 85.00 278 LEU A C 1
ATOM 2104 O O . LEU A 1 278 ? -19.987 -19.511 -5.755 1.00 85.00 278 LEU A O 1
ATOM 2108 N N . ASP A 1 279 ? -21.571 -18.508 -6.997 1.00 88.75 279 ASP A N 1
ATOM 2109 C CA . ASP A 1 279 ? -22.610 -19.512 -6.732 1.00 88.75 279 ASP A CA 1
ATOM 2110 C C . ASP A 1 279 ? -22.210 -20.902 -7.262 1.00 88.75 279 ASP A C 1
ATOM 2112 O O . ASP A 1 279 ? -22.357 -21.899 -6.554 1.00 88.75 279 ASP A O 1
ATOM 2116 N N . GLY A 1 280 ? -21.600 -20.962 -8.453 1.00 84.75 280 GLY A N 1
ATOM 2117 C CA . GLY A 1 280 ? -21.034 -22.187 -9.033 1.00 84.75 280 GLY A CA 1
ATOM 2118 C C . GLY A 1 280 ? -19.898 -22.803 -8.204 1.00 84.75 280 GLY A C 1
ATOM 2119 O O . GLY A 1 280 ? -19.794 -24.025 -8.120 1.00 84.75 280 GLY A O 1
ATOM 2120 N N . GLU A 1 281 ? -19.123 -21.971 -7.508 1.00 84.19 281 GLU A N 1
ATOM 2121 C CA . GLU A 1 281 ? -18.062 -22.374 -6.567 1.00 84.19 281 GLU A CA 1
ATOM 2122 C C . GLU A 1 281 ? -18.598 -22.693 -5.149 1.00 84.19 281 GLU A C 1
ATOM 2124 O O . GLU A 1 281 ? -17.857 -22.956 -4.189 1.00 84.19 281 GLU A O 1
ATOM 2129 N N . GLY A 1 282 ? -19.924 -22.670 -4.979 1.00 85.50 282 GLY A N 1
ATOM 2130 C CA . GLY A 1 282 ? -20.596 -22.923 -3.709 1.00 85.50 282 GLY A CA 1
ATOM 2131 C C . GLY A 1 282 ? -20.384 -21.812 -2.678 1.00 85.50 282 GLY A C 1
ATOM 2132 O O . GLY A 1 282 ? -20.400 -22.094 -1.473 1.00 85.50 282 GLY A O 1
ATOM 2133 N N . VAL A 1 283 ? -20.164 -20.576 -3.134 1.00 86.50 283 VAL A N 1
ATOM 2134 C CA . VAL A 1 283 ? -19.993 -19.365 -2.325 1.00 86.50 283 VAL A CA 1
ATOM 2135 C C . VAL A 1 283 ? -21.127 -18.384 -2.619 1.00 86.50 283 VAL A C 1
ATOM 2137 O O . VAL A 1 283 ? -21.182 -17.733 -3.656 1.00 86.50 283 VAL A O 1
ATOM 2140 N N . ALA A 1 284 ? -22.026 -18.201 -1.656 1.00 85.50 284 ALA A N 1
ATOM 2141 C CA . ALA A 1 284 ? -23.137 -17.272 -1.819 1.00 85.50 284 ALA A CA 1
ATOM 2142 C C . ALA A 1 284 ? -22.738 -15.836 -1.437 1.00 85.50 284 ALA A C 1
ATOM 2144 O O . ALA A 1 284 ? -22.503 -15.529 -0.265 1.00 85.50 284 ALA A O 1
ATOM 2145 N N . ILE A 1 285 ? -22.750 -14.926 -2.412 1.00 85.56 285 ILE A N 1
ATOM 2146 C CA . ILE A 1 285 ? -22.653 -13.476 -2.186 1.00 85.56 285 ILE A CA 1
ATOM 2147 C C . ILE A 1 285 ? -23.920 -12.762 -2.657 1.00 85.56 285 ILE A C 1
ATOM 2149 O O . ILE A 1 285 ? -24.721 -13.300 -3.417 1.00 85.56 285 ILE A O 1
ATOM 2153 N N . ARG A 1 286 ? -24.123 -11.516 -2.218 1.00 84.19 286 ARG A N 1
ATOM 2154 C CA . ARG A 1 286 ? -25.150 -10.648 -2.813 1.00 84.19 286 ARG A CA 1
ATOM 2155 C C . ARG A 1 286 ? -24.522 -9.767 -3.879 1.00 84.19 286 ARG A C 1
ATOM 2157 O O . ARG A 1 286 ? -23.475 -9.183 -3.637 1.00 84.19 286 ARG A O 1
ATOM 2164 N N . ALA A 1 287 ? -25.215 -9.587 -4.996 1.00 86.56 287 ALA A N 1
ATOM 2165 C CA . ALA A 1 287 ? -24.807 -8.715 -6.091 1.00 86.56 287 ALA A CA 1
ATOM 2166 C C . ALA A 1 287 ? -25.911 -7.710 -6.451 1.00 86.56 287 ALA A C 1
ATOM 2168 O O . ALA A 1 287 ? -27.097 -7.987 -6.253 1.00 86.56 287 ALA A O 1
ATOM 2169 N N . GLY A 1 288 ? -25.526 -6.542 -6.964 1.00 84.81 288 GLY A N 1
ATOM 2170 C CA . GLY A 1 288 ? -26.449 -5.521 -7.467 1.00 84.81 288 GLY A CA 1
ATOM 2171 C C . GLY A 1 288 ? -26.551 -4.295 -6.558 1.00 84.81 288 GLY A C 1
ATOM 2172 O O . GLY A 1 288 ? -25.646 -3.984 -5.790 1.00 84.81 288 GLY A O 1
ATOM 2173 N N . HIS A 1 289 ? -27.674 -3.579 -6.628 1.00 82.00 289 HIS A N 1
ATOM 2174 C CA . HIS A 1 289 ? -27.860 -2.320 -5.893 1.00 82.00 289 HIS A CA 1
ATOM 2175 C C . HIS A 1 289 ? -28.112 -2.491 -4.388 1.00 82.00 289 HIS A C 1
ATOM 2177 O O . HIS A 1 289 ? -28.140 -1.501 -3.664 1.00 82.00 289 HIS A O 1
ATOM 2183 N N . HIS A 1 290 ? -28.378 -3.713 -3.915 1.00 81.88 290 HIS A N 1
ATOM 2184 C CA . HIS A 1 290 ? -28.713 -4.023 -2.515 1.00 81.88 290 HIS A CA 1
ATOM 2185 C C . HIS A 1 290 ? -29.842 -3.161 -1.914 1.00 81.88 290 HIS A C 1
ATOM 2187 O O . HIS A 1 290 ? -29.842 -2.896 -0.713 1.00 81.88 290 HIS A O 1
ATOM 2193 N N . CYS A 1 291 ? -30.784 -2.703 -2.748 1.00 77.19 291 CYS A N 1
ATOM 2194 C CA . CYS A 1 291 ? -31.816 -1.725 -2.376 1.00 77.19 291 CYS A CA 1
ATOM 2195 C C . CYS A 1 291 ? -31.243 -0.414 -1.791 1.00 77.19 291 CYS A C 1
ATOM 2197 O O . CYS A 1 291 ? -31.910 0.278 -1.028 1.00 77.19 291 CYS A O 1
ATOM 2199 N N . ALA A 1 292 ? -30.007 -0.073 -2.159 1.00 76.62 292 ALA A N 1
ATOM 2200 C CA . ALA A 1 292 ? -29.230 1.065 -1.680 1.00 76.62 292 ALA A CA 1
ATOM 2201 C C . ALA A 1 292 ? -28.743 1.940 -2.851 1.00 76.62 292 ALA A C 1
ATOM 2203 O O . ALA A 1 292 ? -27.636 2.467 -2.838 1.00 76.62 292 ALA A O 1
ATOM 2204 N N . GLN A 1 293 ? -29.575 2.109 -3.882 1.00 74.88 293 GLN A N 1
ATOM 2205 C CA . GLN A 1 293 ? -29.245 2.868 -5.095 1.00 74.88 293 GLN A CA 1
ATOM 2206 C C . GLN A 1 293 ? -28.746 4.310 -4.833 1.00 74.88 293 GLN A C 1
ATOM 2208 O O . GLN A 1 293 ? -27.804 4.724 -5.506 1.00 74.88 293 GLN A O 1
ATOM 2213 N N . PRO A 1 294 ? -29.253 5.059 -3.828 1.00 78.88 294 PRO A N 1
ATOM 2214 C CA . PRO A 1 294 ? -28.674 6.356 -3.463 1.00 78.88 294 PRO A CA 1
ATOM 2215 C C . PRO A 1 294 ? -27.226 6.267 -2.957 1.00 78.88 294 PRO A C 1
ATOM 2217 O O . PRO A 1 294 ? -26.424 7.157 -3.217 1.00 78.88 294 PRO A O 1
ATOM 2220 N N . VAL A 1 295 ? -26.873 5.180 -2.265 1.00 71.81 295 VAL A N 1
ATOM 2221 C CA . VAL A 1 295 ? -25.504 4.920 -1.790 1.00 71.81 295 VAL A CA 1
ATOM 2222 C C . VAL A 1 295 ? -24.594 4.554 -2.965 1.00 71.81 295 VAL A C 1
ATOM 2224 O O . VAL A 1 295 ? -23.462 5.016 -3.028 1.00 71.81 295 VAL A O 1
ATOM 2227 N N . MET A 1 296 ? -25.103 3.795 -3.937 1.00 73.50 296 MET A N 1
ATOM 2228 C CA . MET A 1 296 ? -24.376 3.496 -5.178 1.00 73.50 296 MET A CA 1
ATOM 2229 C C . MET A 1 296 ? -24.078 4.776 -5.972 1.00 73.50 296 MET A C 1
ATOM 2231 O O . MET A 1 296 ? -22.938 4.998 -6.375 1.00 73.50 296 MET A O 1
ATOM 2235 N N . ALA A 1 297 ? -25.068 5.670 -6.091 1.00 72.00 297 ALA A N 1
ATOM 2236 C CA . ALA A 1 297 ? -24.894 6.989 -6.697 1.00 72.00 297 ALA A CA 1
ATOM 2237 C C . ALA A 1 297 ? -23.878 7.857 -5.933 1.00 72.00 297 ALA A C 1
ATOM 2239 O O . ALA A 1 297 ? -23.058 8.521 -6.558 1.00 72.00 297 ALA A O 1
ATOM 2240 N N . HIS A 1 298 ? -23.885 7.811 -4.596 1.00 68.25 298 HIS A N 1
ATOM 2241 C CA . HIS A 1 298 ? -22.901 8.507 -3.760 1.00 68.25 298 HIS A CA 1
ATOM 2242 C C . HIS A 1 298 ? -21.464 8.022 -4.008 1.00 68.25 298 HIS A C 1
ATOM 2244 O O . HIS A 1 298 ? -20.554 8.841 -4.088 1.00 68.25 298 HIS A O 1
ATOM 2250 N N . TYR A 1 299 ? -21.262 6.710 -4.170 1.00 56.16 299 TYR A N 1
ATOM 2251 C CA . TYR A 1 299 ? -19.947 6.120 -4.452 1.00 56.16 299 TYR A CA 1
ATOM 2252 C C . TYR A 1 299 ? -19.586 6.069 -5.947 1.00 56.16 299 TYR A C 1
ATOM 2254 O O . TYR A 1 299 ? -18.519 5.558 -6.292 1.00 56.16 299 TYR A O 1
ATOM 2262 N N . GLY A 1 300 ? -20.453 6.573 -6.833 1.00 66.06 300 GLY A N 1
ATOM 2263 C CA . GLY A 1 300 ? -20.226 6.588 -8.280 1.00 66.06 300 GLY A CA 1
ATOM 2264 C C . GLY A 1 300 ? -20.150 5.196 -8.917 1.00 66.06 300 GLY A C 1
ATOM 2265 O O . GLY A 1 300 ? -19.448 5.014 -9.906 1.00 66.06 300 GLY A O 1
ATOM 2266 N N . VAL A 1 301 ? -20.832 4.201 -8.345 1.00 71.44 301 VAL A N 1
ATOM 2267 C CA . VAL A 1 301 ? -20.820 2.809 -8.825 1.00 71.44 301 VAL A CA 1
ATOM 2268 C C . VAL A 1 301 ? -22.198 2.395 -9.313 1.00 71.44 301 VAL A C 1
ATOM 2270 O O . VAL A 1 301 ? -23.208 2.803 -8.749 1.00 71.44 301 VAL A O 1
ATOM 2273 N N . ALA A 1 302 ? -22.254 1.559 -10.350 1.00 76.50 302 ALA A N 1
ATOM 2274 C CA . ALA A 1 302 ? -23.521 1.011 -10.828 1.00 76.50 302 ALA A CA 1
ATOM 2275 C C . ALA A 1 302 ? -24.050 -0.086 -9.891 1.00 76.50 302 ALA A C 1
ATOM 2277 O O . ALA A 1 302 ? -25.232 -0.123 -9.594 1.00 76.50 302 ALA A O 1
ATOM 2278 N N . ALA A 1 303 ? -23.187 -0.959 -9.376 1.00 80.69 303 ALA A N 1
ATOM 2279 C CA . ALA A 1 303 ? -23.554 -2.054 -8.480 1.00 80.69 303 ALA A CA 1
ATOM 2280 C C . ALA A 1 303 ? -22.347 -2.457 -7.626 1.00 80.69 303 ALA A C 1
ATOM 2282 O O . ALA A 1 303 ? -21.230 -2.047 -7.928 1.00 80.69 303 ALA A O 1
ATOM 2283 N N . THR A 1 304 ? -22.548 -3.298 -6.607 1.00 80.19 304 THR A N 1
ATOM 2284 C CA . THR A 1 304 ? -21.449 -3.928 -5.854 1.00 80.19 304 THR A CA 1
ATOM 2285 C C . THR A 1 304 ? -21.682 -5.415 -5.634 1.00 80.19 304 THR A C 1
ATOM 2287 O O . THR A 1 304 ? -22.818 -5.895 -5.707 1.00 80.19 304 THR A O 1
ATOM 2290 N N . ALA A 1 305 ? -20.601 -6.139 -5.352 1.00 80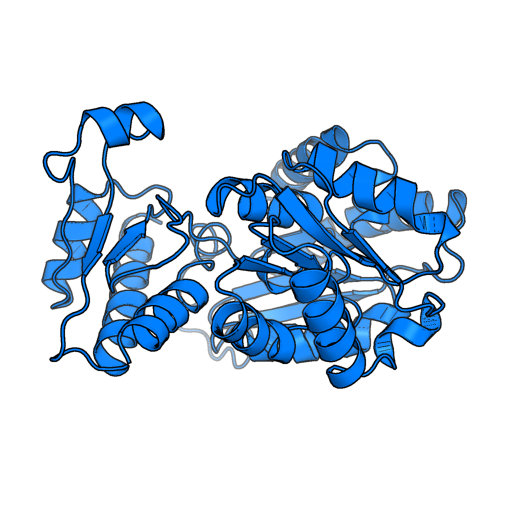.62 305 ALA A N 1
ATOM 2291 C CA . ALA A 1 305 ? -20.655 -7.460 -4.743 1.00 80.62 305 ALA A CA 1
ATOM 2292 C C . ALA A 1 305 ? -20.530 -7.313 -3.226 1.00 80.62 305 ALA A C 1
ATOM 2294 O O . ALA A 1 305 ? -19.864 -6.399 -2.739 1.00 80.62 305 ALA A O 1
ATOM 2295 N N . ARG A 1 306 ? -21.196 -8.183 -2.467 1.00 84.56 306 ARG A N 1
ATOM 2296 C CA . ARG A 1 306 ? -21.253 -8.095 -1.009 1.00 84.56 306 ARG A CA 1
ATOM 2297 C C . ARG A 1 306 ? -21.189 -9.464 -0.352 1.00 84.56 306 ARG A C 1
ATOM 2299 O O . ARG A 1 306 ? -22.152 -10.235 -0.412 1.00 84.56 306 ARG A O 1
ATOM 2306 N N . ALA A 1 307 ? -20.102 -9.695 0.372 1.00 78.31 307 ALA A N 1
ATOM 2307 C CA . ALA A 1 307 ? -19.964 -10.794 1.313 1.00 78.31 307 ALA A CA 1
ATOM 2308 C C . ALA A 1 307 ? -20.588 -10.409 2.661 1.00 78.31 307 ALA A C 1
ATOM 2310 O O . ALA A 1 307 ? -20.525 -9.258 3.105 1.00 78.31 307 ALA A O 1
ATOM 2311 N N . SER A 1 308 ? -21.269 -11.351 3.305 1.00 77.81 308 SER A N 1
ATOM 2312 C CA . SER A 1 308 ? -21.909 -11.146 4.607 1.00 77.81 308 SER A CA 1
ATOM 2313 C C . SER A 1 308 ? -21.621 -12.350 5.490 1.00 77.81 308 SER A C 1
ATOM 2315 O O . SER A 1 308 ? -22.028 -13.458 5.166 1.00 77.81 308 SER A O 1
ATOM 2317 N N . PHE A 1 309 ? -20.944 -12.112 6.603 1.00 67.62 309 PHE A N 1
ATOM 2318 C CA . PHE A 1 309 ? -20.512 -13.121 7.555 1.00 67.62 309 PHE A CA 1
ATOM 2319 C C . PHE A 1 309 ? -21.418 -13.111 8.793 1.00 67.62 309 PHE A C 1
ATOM 2321 O O . PHE A 1 309 ? -21.682 -12.061 9.384 1.00 67.62 309 PHE A O 1
ATOM 2328 N N . SER A 1 310 ? -21.894 -14.294 9.176 1.00 71.06 310 SER A N 1
ATOM 2329 C CA . SER A 1 310 ? -22.740 -14.591 10.336 1.00 71.06 310 SER A CA 1
ATOM 2330 C C . SER A 1 310 ? -22.001 -15.478 11.369 1.00 71.06 310 SER A C 1
ATOM 2332 O O . SER A 1 310 ? -20.824 -15.789 11.204 1.00 71.06 310 SER A O 1
ATOM 2334 N N . ILE A 1 311 ? -22.668 -15.856 12.472 1.00 65.12 311 ILE A N 1
ATOM 2335 C CA . ILE A 1 311 ? -22.070 -16.631 13.596 1.00 65.12 311 ILE A CA 1
ATOM 2336 C C . ILE A 1 311 ? -21.589 -18.012 13.142 1.00 65.12 311 ILE A C 1
ATOM 2338 O O . ILE A 1 311 ? -20.793 -18.642 13.827 1.00 65.12 311 ILE A O 1
ATOM 2342 N N . TYR A 1 312 ? -22.106 -18.475 12.009 1.00 74.44 312 TYR A N 1
ATOM 2343 C CA . TYR A 1 312 ? -21.842 -19.788 11.445 1.00 74.44 312 TYR A CA 1
ATOM 2344 C C . TYR A 1 312 ? -20.635 -19.804 10.508 1.00 74.44 312 TYR A C 1
ATOM 2346 O O . TYR A 1 312 ? -20.279 -20.876 10.037 1.00 74.44 312 TYR A O 1
ATOM 2354 N N . ASN A 1 313 ? -20.032 -18.642 10.227 1.00 79.56 313 ASN A N 1
ATOM 2355 C CA . ASN A 1 313 ? -18.912 -18.570 9.305 1.00 79.56 313 ASN A CA 1
ATOM 2356 C C . ASN A 1 313 ? -17.568 -18.864 9.972 1.00 79.56 313 ASN A C 1
ATOM 2358 O O . ASN A 1 313 ? -17.313 -18.442 11.105 1.00 79.56 313 ASN A O 1
ATOM 2362 N N . THR A 1 314 ? -16.701 -19.547 9.232 1.00 73.94 314 THR A N 1
ATOM 2363 C CA . THR A 1 314 ? -15.343 -19.931 9.635 1.00 73.94 314 THR A CA 1
ATOM 2364 C C . THR A 1 314 ? -14.294 -19.309 8.713 1.00 73.94 314 THR A C 1
ATOM 2366 O O . THR A 1 314 ? -14.622 -18.632 7.738 1.00 73.94 314 THR A O 1
ATOM 2369 N N . ARG A 1 315 ? -13.010 -19.511 9.035 1.00 58.22 315 ARG A N 1
ATOM 2370 C CA . ARG A 1 315 ? -11.902 -19.047 8.187 1.00 58.22 315 ARG A CA 1
ATOM 2371 C C . ARG A 1 315 ? -11.905 -19.740 6.824 1.00 58.22 315 ARG A C 1
ATOM 2373 O O . ARG A 1 315 ? -11.741 -19.059 5.823 1.00 58.22 315 ARG A O 1
ATOM 2380 N N . ASP A 1 316 ? -12.252 -21.022 6.787 1.00 64.00 316 ASP A N 1
ATOM 2381 C CA . ASP A 1 316 ? -12.426 -21.783 5.548 1.00 64.00 316 ASP A CA 1
ATOM 2382 C C . ASP A 1 316 ? -13.458 -21.143 4.604 1.00 64.00 316 ASP A C 1
ATOM 2384 O O . ASP A 1 316 ? -13.288 -21.186 3.390 1.00 64.00 316 ASP A O 1
ATOM 2388 N N . ASP A 1 317 ? -14.513 -20.502 5.126 1.00 66.81 317 ASP A N 1
ATOM 2389 C CA . ASP A 1 317 ? -15.476 -19.784 4.277 1.00 66.81 317 ASP A CA 1
ATOM 2390 C C . ASP A 1 317 ? -14.861 -18.545 3.617 1.00 66.81 317 ASP A C 1
ATOM 2392 O O . ASP A 1 317 ? -15.216 -18.196 2.491 1.00 66.81 317 ASP A O 1
ATOM 2396 N N . VAL A 1 318 ? -13.944 -17.870 4.316 1.00 56.59 318 VAL A N 1
ATOM 2397 C CA . VAL A 1 318 ? -13.190 -16.737 3.765 1.00 56.59 318 VAL A CA 1
ATOM 2398 C C . VAL A 1 318 ? -12.219 -17.235 2.704 1.00 56.59 318 VAL A C 1
ATOM 2400 O O . VAL A 1 318 ? -12.186 -16.666 1.616 1.00 56.59 318 VAL A O 1
ATOM 2403 N N . ASP A 1 319 ? -11.508 -18.328 2.969 1.00 55.12 319 ASP A N 1
ATOM 2404 C CA . ASP A 1 319 ? -10.575 -18.923 2.010 1.00 55.12 319 ASP A CA 1
ATOM 2405 C C . ASP A 1 319 ? -11.306 -19.392 0.742 1.00 55.12 319 ASP A C 1
ATOM 2407 O O . ASP A 1 319 ? -10.849 -19.132 -0.373 1.00 55.12 319 ASP A O 1
ATOM 2411 N N . ARG A 1 320 ? -12.497 -19.990 0.886 1.00 70.88 320 ARG A N 1
ATOM 2412 C CA . ARG A 1 320 ? -13.366 -20.359 -0.244 1.00 70.88 320 ARG A CA 1
ATOM 2413 C C . ARG A 1 320 ? -13.869 -19.146 -1.015 1.00 70.88 320 ARG A C 1
ATOM 2415 O O . ARG A 1 320 ? -13.895 -19.188 -2.239 1.00 70.88 320 ARG A O 1
ATOM 2422 N N . LEU A 1 321 ? -14.246 -18.065 -0.333 1.00 69.94 321 LEU A N 1
ATOM 2423 C CA . LEU A 1 321 ? -14.652 -16.824 -0.993 1.00 69.94 321 LEU A CA 1
ATOM 2424 C C . LEU A 1 321 ? -13.498 -16.202 -1.786 1.00 69.94 321 LEU A C 1
ATOM 2426 O O . LEU A 1 321 ? -13.703 -15.798 -2.926 1.00 69.94 321 LEU A O 1
ATOM 2430 N N . VAL A 1 322 ? -12.288 -16.170 -1.228 1.00 59.06 322 VAL A N 1
ATOM 2431 C CA . VAL A 1 322 ? -11.092 -15.697 -1.940 1.00 59.06 322 VAL A CA 1
ATOM 2432 C C . VAL A 1 322 ? -10.791 -16.592 -3.145 1.00 59.06 322 VAL A C 1
ATOM 2434 O O . VAL A 1 322 ? -10.551 -16.078 -4.236 1.00 59.06 322 VAL A O 1
ATOM 2437 N N . ALA A 1 323 ? -10.857 -17.916 -2.989 1.00 62.91 323 ALA A N 1
ATOM 2438 C CA . ALA A 1 323 ? -10.661 -18.862 -4.087 1.00 62.91 323 ALA A CA 1
ATOM 2439 C C . ALA A 1 323 ? -11.704 -18.687 -5.205 1.00 62.91 323 ALA A C 1
ATOM 2441 O O . ALA A 1 323 ? -11.345 -18.659 -6.377 1.00 62.91 323 ALA A O 1
ATOM 2442 N N . ALA A 1 324 ? -12.975 -18.489 -4.854 1.00 74.25 324 ALA A N 1
ATOM 2443 C CA . ALA A 1 324 ? -14.051 -18.301 -5.822 1.00 74.25 324 ALA A CA 1
ATOM 2444 C C . ALA A 1 324 ? -13.961 -16.955 -6.563 1.00 74.25 324 ALA A C 1
ATOM 2446 O O . ALA A 1 324 ? -14.230 -16.889 -7.760 1.00 74.25 324 ALA A O 1
ATOM 2447 N N . ILE A 1 325 ? -13.537 -15.882 -5.884 1.00 70.12 325 ILE A N 1
ATOM 2448 C CA . ILE A 1 325 ? -13.250 -14.591 -6.534 1.00 70.12 325 ILE A CA 1
ATOM 2449 C C . ILE A 1 325 ? -12.128 -14.747 -7.561 1.00 70.12 325 ILE A C 1
ATOM 2451 O O . ILE A 1 325 ? -12.252 -14.225 -8.666 1.00 70.12 325 ILE A O 1
ATOM 2455 N N . ARG A 1 326 ? -11.087 -15.519 -7.237 1.00 57.00 326 ARG A N 1
ATOM 2456 C CA . ARG A 1 326 ? -9.996 -15.820 -8.174 1.00 57.00 326 ARG A CA 1
ATOM 2457 C C . ARG A 1 326 ? -10.477 -16.625 -9.378 1.00 57.00 326 ARG A C 1
ATOM 2459 O O . ARG A 1 326 ? -10.205 -16.225 -10.501 1.00 57.00 326 ARG A O 1
ATOM 2466 N N . ALA A 1 327 ? -11.250 -17.690 -9.155 1.00 68.50 327 ALA A N 1
ATOM 2467 C CA . ALA A 1 327 ? -11.837 -18.481 -10.239 1.00 68.50 327 ALA A CA 1
ATOM 2468 C C . ALA A 1 327 ? -12.698 -17.615 -11.177 1.00 68.50 327 ALA A C 1
ATOM 2470 O O . ALA A 1 327 ? -12.648 -17.758 -12.396 1.00 68.50 327 ALA A O 1
ATOM 2471 N N . ALA A 1 328 ? -13.442 -16.652 -10.625 1.00 73.81 328 ALA A N 1
ATOM 2472 C CA . ALA A 1 328 ? -14.195 -15.699 -11.430 1.00 73.81 328 ALA A CA 1
ATOM 2473 C C . ALA A 1 328 ? -13.311 -14.758 -12.252 1.00 73.81 328 ALA A C 1
ATOM 2475 O O . ALA A 1 328 ? -13.654 -14.457 -13.391 1.00 73.81 328 ALA A O 1
ATOM 2476 N N . GLN A 1 329 ? -12.180 -14.312 -11.709 1.00 58.69 329 GLN A N 1
ATOM 2477 C CA . GLN A 1 329 ? -11.209 -13.502 -12.448 1.00 58.69 329 GLN A CA 1
ATOM 2478 C C . GLN A 1 329 ? -10.573 -14.271 -13.604 1.00 58.69 329 GLN A C 1
ATOM 2480 O O . GLN A 1 329 ? -10.434 -13.700 -14.678 1.00 58.69 329 GLN A O 1
ATOM 2485 N N . GLU A 1 330 ? -10.287 -15.563 -13.439 1.00 62.47 330 GLU A N 1
ATOM 2486 C CA . GLU A 1 330 ? -9.751 -16.409 -14.517 1.00 62.47 330 GLU A CA 1
ATOM 2487 C C . GLU A 1 330 ? -10.714 -16.562 -15.705 1.00 62.47 330 GLU A C 1
ATOM 2489 O O . GLU A 1 330 ? -10.270 -16.715 -16.838 1.00 62.47 330 GLU A O 1
ATOM 2494 N N . ILE A 1 331 ? -12.029 -16.494 -15.474 1.00 71.62 331 ILE A N 1
ATOM 2495 C CA . ILE A 1 331 ? -13.043 -16.595 -16.539 1.00 71.62 331 ILE A CA 1
ATOM 2496 C C . ILE A 1 331 ? -13.088 -15.333 -17.419 1.00 71.62 331 ILE A C 1
ATOM 2498 O O . ILE A 1 331 ? -13.471 -15.416 -18.586 1.00 71.62 331 ILE A O 1
ATOM 2502 N N . PHE A 1 332 ? -12.724 -14.175 -16.864 1.00 56.12 332 PHE A N 1
ATOM 2503 C CA . PHE A 1 332 ? -12.800 -12.870 -17.532 1.00 56.12 332 PHE A CA 1
ATOM 2504 C C . PHE A 1 332 ? -11.429 -12.277 -17.906 1.00 56.12 332 PHE A C 1
ATOM 2506 O O . PHE A 1 332 ? -11.387 -11.138 -18.377 1.00 56.12 332 PHE A O 1
ATOM 2513 N N . ALA A 1 333 ? -10.347 -13.034 -17.694 1.00 50.03 333 ALA A N 1
ATOM 2514 C CA . ALA A 1 333 ? -8.976 -12.697 -18.086 1.00 50.03 333 ALA A CA 1
ATOM 2515 C C . ALA A 1 333 ? -8.705 -12.927 -19.584 1.00 50.03 333 ALA A C 1
ATOM 2517 O O . ALA A 1 333 ? -9.319 -13.841 -20.184 1.00 50.03 333 ALA A O 1
#

Secondary structure (DSSP, 8-state):
-HHHHHHHHHHHSS--TTTTTSPSS-TT---SS-SSEEEEEEE-HHHHTHHHHHHHHHSPTTEEEEEEE---SS--HHHHHHHHHHHHHHHHHHHHTT-SEEEE--HHHHTTT-TTHHHHHHHHHHHHHSS-EEEHHHHHHHHHHHHT--EEEEEESS-GGGHHHHHHHHHHTT-EEEEEEE----TTTGGG--HHHHHHHHHHHHHH-TT-SEEEE--TTS--HHHHHHHHHHH-PEEEETTTTSS--EEE---SS--SEEEEEBTTB-HHHHHHHHHHTT---EEE-TT-HHHHHHTT-S-EEEEE--TT--HHHHHHHHHHHHHHHHHH-